Protein AF-A0A3D1GB04-F1 (afdb_monomer)

Solvent-accessible surface area (backbone atoms only — not comparable to full-atom values): 13867 Å² total; per-residue (Å²): 135,82,81,79,76,53,82,75,76,52,86,75,60,89,73,42,28,38,40,37,40,33,71,46,63,34,36,21,40,69,46,69,78,42,66,94,81,52,53,81,87,78,55,54,39,26,42,37,47,46,53,86,88,50,100,67,89,56,76,72,46,76,46,75,39,58,40,43,80,72,53,73,58,97,78,32,37,35,32,38,63,77,60,85,57,51,69,54,76,43,52,53,86,52,49,62,57,65,70,70,51,67,61,33,78,44,56,43,47,77,52,56,93,37,37,47,56,43,78,72,42,35,47,36,31,44,33,37,32,37,62,38,94,84,78,63,49,63,40,80,76,48,75,49,77,46,73,61,56,80,74,76,93,52,102,78,72,83,74,52,73,65,56,51,51,51,37,52,51,52,50,55,57,49,59,75,58,40,39,81,91,78,40,28,35,78,34,63,68,89,27,74,90,59,69,43,41,66,56,40,38,54,55,34,48,78,72,49,29,46,63,45,78,53,53,74,68,55,36,55,55,39,41,76,73,74,40,82,49,46,26,39,40,27,63,109

Nearest PDB structures (foldseek):
  3bes-assembly1_R  TM=2.633E-01  e=1.257E-01  Ectromelia virus
  6u3f-assembly1_A  TM=2.200E-01  e=8.031E-02  Staphylococcus aureus
  1pvl-assembly1_A  TM=2.214E-01  e=2.755E-01  Staphylococcus aureus
  4ojd-assembly1_H  TM=1.838E-01  e=8.983E-02  Caenorhabditis elegans
  9hcj-assembly1_10  TM=1.457E-01  e=6.716E+00  Dictyostelium discoideum

Structure (mmCIF, N/CA/C/O backbone):
data_AF-A0A3D1GB04-F1
#
_entry.id   AF-A0A3D1GB04-F1
#
loop_
_atom_site.group_PDB
_atom_site.id
_atom_site.type_symbol
_atom_site.label_atom_id
_atom_site.label_alt_id
_atom_site.label_comp_id
_atom_site.label_asym_id
_atom_site.label_entity_id
_atom_site.label_seq_id
_atom_site.pdbx_PDB_ins_code
_atom_site.Cartn_x
_atom_site.Cartn_y
_atom_site.Cartn_z
_atom_site.occupancy
_atom_site.B_iso_or_equiv
_atom_site.auth_seq_id
_atom_site.auth_comp_id
_atom_site.auth_asym_id
_atom_site.auth_atom_id
_atom_site.pdbx_PDB_model_num
ATOM 1 N N . MET A 1 1 ? -15.490 20.731 4.228 1.00 29.27 1 MET A N 1
ATOM 2 C CA . MET A 1 1 ? -15.312 20.393 5.654 1.00 29.27 1 MET A CA 1
ATOM 3 C C . MET A 1 1 ? -16.309 19.309 5.997 1.00 29.27 1 MET A C 1
ATOM 5 O O . MET A 1 1 ? -17.473 19.606 6.232 1.00 29.27 1 MET A O 1
ATOM 9 N N . THR A 1 2 ? -15.881 18.056 5.924 1.00 33.03 2 THR A N 1
ATOM 10 C CA . THR A 1 2 ? -16.651 16.932 6.456 1.00 33.03 2 THR A CA 1
ATOM 11 C C . THR A 1 2 ? -16.355 16.917 7.947 1.00 33.03 2 THR A C 1
ATOM 13 O O . THR A 1 2 ? -15.188 16.889 8.320 1.00 33.03 2 THR A O 1
ATOM 16 N N . ILE A 1 3 ? -17.374 17.051 8.791 1.00 36.69 3 ILE A N 1
ATOM 17 C CA . ILE A 1 3 ? -17.205 16.904 10.238 1.00 36.69 3 ILE A CA 1
ATOM 18 C C . ILE A 1 3 ? -16.817 15.439 10.448 1.00 36.69 3 ILE A C 1
ATOM 20 O O . ILE A 1 3 ? -17.663 14.559 10.272 1.00 36.69 3 ILE A O 1
ATOM 24 N N . GLU A 1 4 ? -15.541 15.170 10.721 1.00 50.25 4 GLU A N 1
ATOM 25 C CA . GLU A 1 4 ? -15.112 13.844 11.151 1.00 50.25 4 GLU A CA 1
ATOM 26 C C . GLU A 1 4 ? -15.833 13.548 12.460 1.00 50.25 4 GLU A C 1
ATOM 28 O O . GLU A 1 4 ? -15.648 14.213 13.476 1.00 50.25 4 GLU A O 1
ATOM 33 N N . LYS A 1 5 ? -16.768 12.603 12.398 1.00 61.25 5 LYS A N 1
ATOM 34 C CA . LYS A 1 5 ? -17.441 12.107 13.587 1.00 61.25 5 LYS A CA 1
ATOM 35 C C . LYS A 1 5 ? -16.418 11.333 14.406 1.00 61.25 5 LYS A C 1
ATOM 37 O O . LYS A 1 5 ? -15.837 10.371 13.903 1.00 61.25 5 LYS A O 1
ATOM 42 N N . GLU A 1 6 ? -16.228 11.738 15.656 1.00 78.56 6 GLU A N 1
ATOM 43 C CA . GLU A 1 6 ? -15.310 11.050 16.555 1.00 78.56 6 GLU A CA 1
ATOM 44 C C . GLU A 1 6 ? -15.831 9.630 16.866 1.00 78.56 6 GLU A C 1
ATOM 46 O O . GLU A 1 6 ? -17.016 9.436 17.188 1.00 78.56 6 GLU A O 1
ATOM 51 N N . PRO A 1 7 ? -14.960 8.612 16.796 1.00 80.56 7 PRO A N 1
ATOM 52 C CA . PRO A 1 7 ? -15.350 7.211 16.945 1.00 80.56 7 PRO A CA 1
ATOM 53 C C . PRO A 1 7 ? -15.812 6.854 18.364 1.00 80.56 7 PRO A C 1
ATOM 55 O O . PRO A 1 7 ? -16.503 5.852 18.536 1.00 80.56 7 PRO A O 1
ATOM 58 N N . LEU A 1 8 ? -15.461 7.658 19.371 1.00 82.12 8 LEU A N 1
ATOM 59 C CA . LEU A 1 8 ? -15.840 7.446 20.774 1.00 82.12 8 LEU A CA 1
ATOM 60 C C . LEU A 1 8 ? -17.171 8.104 21.157 1.00 82.12 8 LEU A C 1
ATOM 62 O O . LEU A 1 8 ? -17.761 7.734 22.167 1.00 82.12 8 LEU A O 1
ATOM 66 N N . THR A 1 9 ? -17.654 9.066 20.368 1.00 83.06 9 THR A N 1
ATOM 67 C CA . THR A 1 9 ? -18.890 9.810 20.665 1.00 83.06 9 THR A CA 1
ATOM 68 C C . THR A 1 9 ? -20.049 9.403 19.760 1.00 83.06 9 THR A C 1
ATOM 70 O O . THR A 1 9 ? -21.214 9.602 20.105 1.00 83.06 9 THR A O 1
ATOM 73 N N . THR A 1 10 ? -19.756 8.783 18.615 1.00 87.44 10 THR A N 1
ATOM 74 C CA . THR A 1 10 ? -20.784 8.264 17.709 1.00 87.44 10 THR A CA 1
ATOM 75 C C . THR A 1 10 ? -21.406 6.990 18.293 1.00 87.44 10 THR A C 1
ATOM 77 O O . THR A 1 10 ? -20.660 6.052 18.576 1.00 87.44 10 THR A O 1
ATOM 80 N N . PRO A 1 11 ? -22.742 6.884 18.426 1.00 88.69 11 PRO A N 1
ATOM 81 C CA . PRO A 1 11 ? -23.384 5.666 18.917 1.00 88.69 11 PRO A CA 1
ATOM 82 C C . PRO A 1 11 ? -22.997 4.421 18.104 1.00 88.6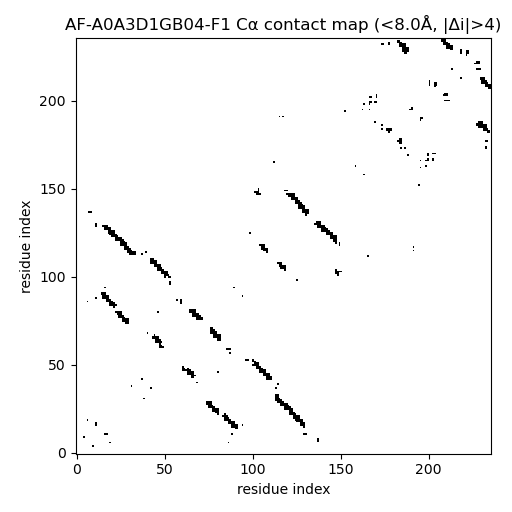9 11 PRO A C 1
ATOM 84 O O . PRO A 1 11 ? -22.777 4.506 16.893 1.00 88.69 11 PRO A O 1
ATOM 87 N N . ILE A 1 12 ? -22.927 3.269 18.771 1.00 90.62 12 ILE A N 1
ATOM 88 C CA . ILE A 1 12 ? -22.746 1.950 18.147 1.00 90.62 12 ILE A CA 1
ATOM 89 C C . ILE A 1 12 ? -24.098 1.241 18.215 1.00 90.62 12 ILE A C 1
ATOM 91 O O . ILE A 1 12 ? -24.703 1.174 19.285 1.00 90.62 12 ILE A O 1
ATOM 95 N N . ALA A 1 13 ? -24.594 0.748 17.079 1.00 89.50 13 ALA A N 1
ATOM 96 C CA . ALA A 1 13 ? -25.878 0.054 17.049 1.00 89.50 13 ALA A CA 1
ATOM 97 C C . ALA A 1 13 ? -25.828 -1.264 17.842 1.00 89.50 13 ALA A C 1
ATOM 99 O O . ALA A 1 13 ? -24.781 -1.905 17.950 1.00 89.50 13 ALA A O 1
ATOM 100 N N . GLU A 1 14 ? -26.974 -1.680 18.376 1.00 87.69 14 GLU A N 1
ATOM 101 C CA . GLU A 1 14 ? -27.091 -2.927 19.132 1.00 87.69 14 GLU A CA 1
ATOM 102 C C . GLU A 1 14 ? -26.613 -4.135 18.306 1.00 87.69 14 GLU A C 1
ATOM 104 O O . GLU A 1 14 ? -26.830 -4.210 17.095 1.00 87.69 14 GLU A O 1
ATOM 109 N N . GLY A 1 15 ? -25.908 -5.065 18.957 1.00 89.00 15 GLY A N 1
ATOM 110 C CA . GLY A 1 15 ? -25.313 -6.235 18.301 1.00 89.00 15 GLY A CA 1
ATOM 111 C C . GLY A 1 15 ? -24.071 -5.939 17.449 1.00 89.00 15 GLY A C 1
ATOM 112 O O . GLY A 1 15 ? -23.508 -6.868 16.863 1.00 89.00 15 GLY A O 1
ATOM 113 N N . ARG A 1 16 ? -23.611 -4.681 17.386 1.00 93.12 16 ARG A N 1
ATOM 114 C CA . ARG A 1 16 ? -22.405 -4.290 16.648 1.00 93.12 16 ARG A CA 1
ATOM 115 C C . ARG A 1 16 ? -21.213 -4.022 17.559 1.00 93.12 16 ARG A C 1
ATOM 117 O O . ARG A 1 16 ? -21.329 -3.728 18.747 1.00 93.12 16 ARG A O 1
ATOM 124 N N . ALA A 1 17 ? -20.044 -4.121 16.955 1.00 93.38 17 ALA A N 1
ATOM 125 C CA . ALA A 1 17 ? -18.766 -3.712 17.501 1.00 93.38 17 ALA A CA 1
ATOM 126 C C . ALA A 1 17 ? -18.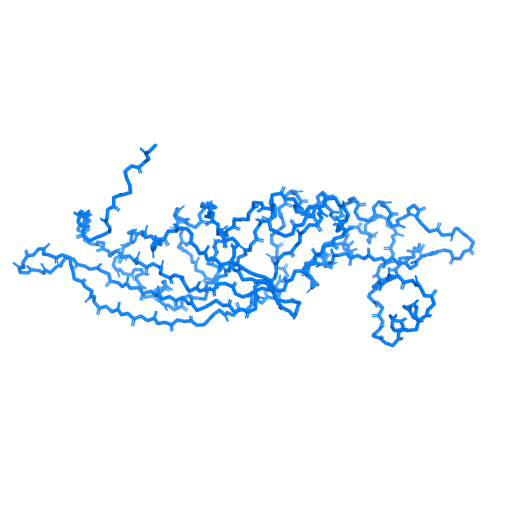159 -2.661 16.574 1.00 93.38 17 ALA A C 1
ATOM 128 O O . ALA A 1 17 ? -18.246 -2.806 15.354 1.00 93.38 17 ALA A O 1
ATOM 129 N N . ARG A 1 18 ? -17.518 -1.639 17.141 1.00 95.19 18 ARG A N 1
ATOM 130 C CA . ARG A 1 18 ? -16.717 -0.696 16.360 1.00 95.19 18 ARG A CA 1
ATOM 131 C C . ARG A 1 18 ? -15.265 -1.131 16.378 1.00 95.19 18 ARG A C 1
ATOM 133 O O . ARG A 1 18 ? -14.718 -1.421 17.438 1.00 95.19 18 ARG A O 1
ATOM 140 N N . ILE A 1 19 ? -14.648 -1.159 15.209 1.00 94.75 19 ILE A N 1
ATOM 141 C CA . ILE A 1 19 ? -13.228 -1.433 15.047 1.00 94.75 19 ILE A CA 1
ATOM 142 C C . ILE A 1 19 ? -12.536 -0.130 14.668 1.00 94.75 19 ILE A C 1
ATOM 144 O O . ILE A 1 19 ? -12.948 0.542 13.727 1.00 94.75 19 ILE A O 1
ATOM 148 N N . LEU A 1 20 ? -11.489 0.214 15.410 1.00 94.75 20 LEU A N 1
ATOM 149 C CA . LEU A 1 20 ? -10.548 1.280 15.103 1.00 94.75 20 LEU A CA 1
ATOM 150 C C . LEU A 1 20 ? -9.266 0.662 14.545 1.00 94.75 20 LEU A C 1
ATOM 152 O O . LEU A 1 20 ? -8.626 -0.147 15.213 1.00 94.75 20 LEU A O 1
ATOM 156 N N . LEU A 1 21 ? -8.873 1.069 13.345 1.00 94.19 21 LEU A N 1
ATOM 157 C CA . LEU A 1 21 ? -7.596 0.745 12.729 1.00 94.19 21 LEU A CA 1
ATOM 158 C C . LEU A 1 21 ? -6.695 1.980 12.781 1.00 94.19 21 LEU A C 1
ATOM 160 O O . LEU A 1 21 ? -6.905 2.952 12.055 1.00 94.19 21 LEU A O 1
ATOM 164 N N . LYS A 1 22 ? -5.684 1.931 13.645 1.00 93.75 22 LYS A N 1
ATOM 165 C CA . LYS A 1 22 ? -4.643 2.958 13.762 1.00 93.75 22 LYS A CA 1
ATOM 166 C C . LYS A 1 22 ? -3.409 2.513 12.996 1.00 93.75 22 LYS A C 1
ATOM 168 O O . LYS A 1 22 ? -3.007 1.350 13.080 1.00 93.75 22 LYS A O 1
ATOM 173 N N . LEU A 1 23 ? -2.809 3.437 12.261 1.00 94.75 23 LEU A N 1
ATOM 174 C CA . LEU A 1 23 ? -1.665 3.171 11.399 1.00 94.75 23 LEU A CA 1
ATOM 175 C C . LEU A 1 23 ? -0.445 3.919 11.924 1.00 94.75 23 LEU A C 1
ATOM 177 O O . LEU A 1 23 ? -0.532 5.089 12.280 1.00 94.75 23 LEU A O 1
ATOM 181 N N . GLY A 1 24 ? 0.688 3.227 11.992 1.00 92.88 24 GLY A N 1
ATOM 182 C CA . GLY A 1 24 ? 1.974 3.860 12.237 1.00 92.88 24 GLY A CA 1
ATOM 183 C C . GLY A 1 24 ? 2.551 4.498 10.973 1.00 92.88 24 GLY A C 1
ATOM 184 O O . GLY A 1 24 ? 1.934 4.519 9.908 1.00 92.88 24 GLY A O 1
ATOM 185 N N . ILE A 1 25 ? 3.795 4.962 11.089 1.00 95.31 25 ILE A N 1
ATOM 186 C CA . ILE A 1 25 ? 4.568 5.472 9.952 1.00 95.31 25 ILE A CA 1
ATOM 187 C C . ILE A 1 25 ? 4.742 4.363 8.907 1.00 95.31 25 ILE A C 1
ATOM 189 O O . ILE A 1 25 ? 5.120 3.232 9.228 1.00 95.31 25 ILE A O 1
ATOM 193 N N . ILE A 1 26 ? 4.520 4.718 7.645 1.00 95.88 26 ILE A N 1
ATOM 194 C CA . ILE A 1 26 ? 4.680 3.830 6.498 1.00 95.88 26 ILE A CA 1
ATOM 195 C C . ILE A 1 26 ? 6.105 3.999 5.964 1.00 95.88 26 ILE A C 1
ATOM 197 O O . ILE A 1 26 ? 6.443 5.034 5.394 1.00 95.88 26 ILE A O 1
ATOM 201 N N . GLU A 1 27 ? 6.952 2.982 6.136 1.00 94.75 27 GLU A N 1
ATOM 202 C CA . GLU A 1 27 ? 8.282 2.907 5.515 1.00 94.75 27 GLU A CA 1
ATOM 203 C C . GLU A 1 27 ? 8.155 2.170 4.182 1.00 94.75 27 GLU A C 1
ATOM 205 O O . GLU A 1 27 ? 7.723 1.013 4.145 1.00 94.75 27 GLU A O 1
ATOM 210 N N . CYS A 1 28 ? 8.565 2.807 3.088 1.00 90.44 28 CYS A N 1
ATOM 211 C CA . CYS A 1 28 ? 8.532 2.212 1.760 1.00 90.44 28 CYS A CA 1
ATOM 212 C C . CYS A 1 28 ? 9.840 2.416 0.991 1.00 90.44 28 CYS A C 1
ATOM 214 O O . CYS A 1 28 ? 10.624 3.323 1.260 1.00 90.44 28 CYS A O 1
ATOM 216 N N . GLU A 1 29 ? 10.066 1.537 0.024 1.00 89.06 29 GLU A N 1
ATOM 217 C CA . GLU A 1 29 ? 11.024 1.763 -1.058 1.00 89.06 29 GLU A CA 1
ATOM 218 C C . GLU A 1 29 ? 10.277 2.378 -2.240 1.00 89.06 29 GLU A C 1
ATOM 220 O O . GLU A 1 29 ? 9.106 2.056 -2.467 1.00 89.06 29 GLU A O 1
ATOM 225 N N . THR A 1 30 ? 10.961 3.220 -3.004 1.00 85.19 30 THR A N 1
ATOM 226 C CA . THR A 1 30 ? 10.384 3.935 -4.143 1.00 85.19 30 THR A CA 1
ATOM 227 C C . THR A 1 30 ? 11.120 3.609 -5.426 1.00 85.19 30 THR A C 1
ATOM 229 O O . THR A 1 30 ? 12.323 3.360 -5.437 1.00 85.19 30 THR A O 1
ATOM 232 N N . GLU A 1 31 ? 10.380 3.605 -6.526 1.00 81.81 31 GLU A N 1
ATOM 233 C CA . GLU A 1 31 ? 10.948 3.523 -7.862 1.00 81.81 31 GLU A CA 1
ATOM 234 C C . GLU A 1 31 ? 10.427 4.688 -8.694 1.00 81.81 31 GLU A C 1
ATOM 236 O O . GLU A 1 31 ? 9.217 4.875 -8.813 1.00 81.81 31 GLU A O 1
ATOM 241 N N . ASN A 1 32 ? 11.353 5.472 -9.250 1.00 82.88 32 ASN A N 1
ATOM 242 C CA . ASN A 1 32 ? 11.053 6.636 -10.072 1.00 82.88 32 ASN A CA 1
ATOM 243 C C . ASN A 1 32 ? 11.672 6.477 -11.464 1.00 82.88 32 ASN A C 1
ATOM 245 O O . ASN A 1 32 ? 12.893 6.484 -11.620 1.00 82.88 32 ASN A O 1
ATOM 249 N N . ASN A 1 33 ? 10.821 6.348 -12.480 1.00 72.19 33 ASN A N 1
ATOM 250 C CA . ASN A 1 33 ? 11.234 6.185 -13.875 1.00 72.19 33 ASN A CA 1
ATOM 251 C C . ASN A 1 33 ? 11.401 7.513 -14.630 1.00 72.19 33 ASN A C 1
ATOM 253 O O . ASN 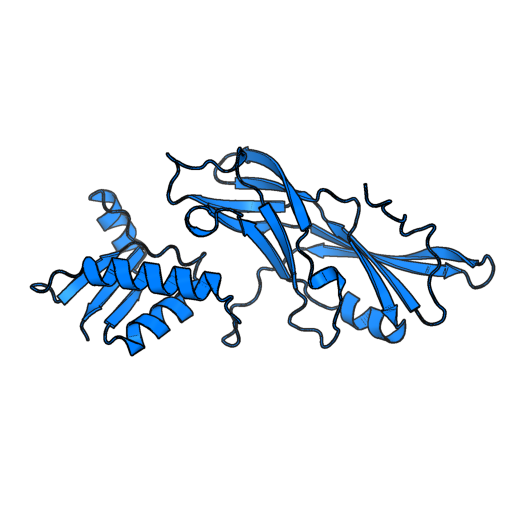A 1 33 ? 11.787 7.495 -15.798 1.00 72.19 33 ASN A O 1
ATOM 257 N N . ALA A 1 34 ? 11.055 8.644 -14.013 1.00 80.31 34 ALA A N 1
ATOM 258 C CA . ALA A 1 34 ? 11.125 9.968 -14.626 1.00 80.31 34 ALA A CA 1
ATOM 259 C C . ALA A 1 34 ? 11.544 11.040 -13.595 1.00 80.31 34 ALA A C 1
ATOM 261 O O . ALA A 1 34 ? 10.801 12.002 -13.384 1.00 80.31 34 ALA A O 1
ATOM 262 N N . PRO A 1 35 ? 12.722 10.893 -12.953 1.00 82.19 35 PRO A N 1
ATOM 263 C CA . PRO A 1 35 ? 13.157 11.771 -11.863 1.00 82.19 35 PRO A CA 1
ATOM 264 C C . PRO A 1 35 ? 13.306 13.241 -12.272 1.00 82.19 35 PRO A C 1
ATOM 266 O O . PRO A 1 35 ? 13.129 14.120 -11.435 1.00 82.19 35 PRO A O 1
ATOM 269 N N . ASP A 1 36 ? 13.552 13.514 -13.556 1.00 82.50 36 ASP A N 1
ATOM 270 C CA . ASP A 1 36 ? 13.656 14.877 -14.093 1.00 82.50 36 ASP A CA 1
ATOM 271 C C . ASP A 1 36 ? 12.297 15.595 -14.208 1.00 82.50 36 ASP A C 1
ATOM 273 O O . ASP A 1 36 ? 12.249 16.812 -14.379 1.00 82.50 36 ASP A O 1
ATOM 277 N N . PHE A 1 37 ? 11.185 14.854 -14.142 1.00 79.06 37 PHE A N 1
ATOM 278 C CA . PHE A 1 37 ? 9.830 15.376 -14.362 1.00 79.06 37 PHE A CA 1
ATOM 279 C C . PHE A 1 37 ? 8.965 15.333 -13.110 1.00 79.06 37 PHE A C 1
ATOM 281 O O . PHE A 1 37 ? 8.080 16.172 -12.944 1.00 79.06 37 PHE A O 1
ATOM 288 N N . ILE A 1 38 ? 9.190 14.343 -12.249 1.00 85.81 38 ILE A N 1
ATOM 289 C CA . ILE A 1 38 ? 8.433 14.182 -11.020 1.00 85.81 38 ILE A CA 1
ATOM 290 C C . ILE A 1 38 ? 9.323 13.727 -9.877 1.00 85.81 38 ILE A C 1
ATOM 292 O O . ILE A 1 38 ? 10.134 12.811 -10.017 1.00 85.81 38 ILE A O 1
ATOM 296 N N . THR A 1 39 ? 9.121 14.348 -8.720 1.00 89.94 39 THR A N 1
ATOM 297 C CA . THR A 1 39 ? 9.781 13.973 -7.475 1.00 89.94 39 THR A CA 1
ATOM 298 C C . THR A 1 39 ? 8.775 13.373 -6.504 1.00 89.94 39 THR A C 1
ATOM 300 O O . THR A 1 39 ? 7.568 13.597 -6.608 1.00 89.94 39 THR A O 1
ATOM 303 N N . ILE A 1 40 ? 9.286 12.600 -5.552 1.00 89.56 40 ILE A N 1
ATOM 304 C CA . ILE A 1 40 ? 8.469 11.919 -4.546 1.00 89.56 40 ILE A CA 1
ATOM 305 C C . ILE A 1 40 ? 7.745 12.936 -3.656 1.00 89.56 40 ILE A C 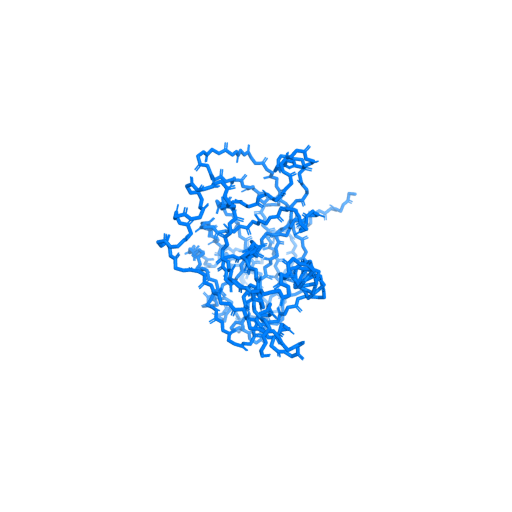1
ATOM 307 O O . ILE A 1 40 ? 6.595 12.700 -3.301 1.00 89.56 40 ILE A O 1
ATOM 311 N N . GLU A 1 41 ? 8.387 14.062 -3.322 1.00 90.69 41 GLU A N 1
ATOM 312 C CA . GLU A 1 41 ? 7.804 15.087 -2.442 1.00 90.69 41 GLU A CA 1
ATOM 313 C C . GLU A 1 41 ? 6.591 15.785 -3.066 1.00 90.69 41 GLU A C 1
ATOM 315 O O . GLU A 1 41 ? 5.738 16.301 -2.351 1.00 90.69 41 GLU A O 1
ATOM 320 N N . ASN A 1 42 ? 6.527 15.816 -4.399 1.00 91.12 42 ASN A N 1
ATOM 321 C CA . ASN A 1 42 ? 5.479 16.503 -5.148 1.00 91.12 42 ASN A CA 1
ATOM 322 C C . ASN A 1 42 ? 4.329 15.574 -5.566 1.00 91.12 42 ASN A C 1
ATOM 324 O O . ASN A 1 42 ? 3.359 16.037 -6.172 1.00 91.12 42 ASN A O 1
ATOM 328 N N . ASP A 1 43 ? 4.429 14.271 -5.291 1.00 92.38 43 ASP A N 1
ATOM 329 C CA . ASP A 1 43 ? 3.376 13.325 -5.638 1.00 92.38 43 ASP A CA 1
ATOM 330 C C . ASP A 1 43 ? 2.234 13.343 -4.616 1.00 92.38 43 ASP A C 1
ATOM 332 O O . ASP A 1 43 ? 2.430 13.575 -3.424 1.00 92.38 43 ASP A O 1
ATOM 336 N N . LYS A 1 44 ? 1.021 13.054 -5.090 1.00 93.88 44 LYS A N 1
ATOM 337 C CA . LYS A 1 44 ? -0.124 12.787 -4.216 1.00 93.88 44 LYS A CA 1
ATOM 338 C C . LYS A 1 44 ? -0.257 11.285 -4.062 1.00 93.88 44 LYS A C 1
ATOM 340 O O . LYS A 1 44 ? -0.469 10.586 -5.053 1.00 93.88 44 LYS A O 1
ATOM 345 N N . VAL A 1 45 ? -0.135 10.812 -2.830 1.00 94.38 45 VAL A N 1
ATOM 346 C CA . VAL A 1 45 ? -0.106 9.385 -2.522 1.00 94.38 45 VAL A CA 1
ATOM 347 C C . VAL A 1 45 ? -1.319 9.020 -1.679 1.00 94.38 45 VAL A C 1
ATOM 349 O O . VAL A 1 45 ? -1.703 9.751 -0.766 1.00 94.38 45 VAL A O 1
ATOM 352 N N . TYR A 1 46 ? -1.919 7.876 -1.996 1.00 95.31 46 TYR A N 1
ATOM 353 C CA . TYR A 1 46 ? -3.081 7.347 -1.296 1.00 95.31 46 TYR A CA 1
ATOM 354 C C . TYR A 1 46 ? -2.812 5.931 -0.791 1.00 95.31 46 TYR A C 1
ATOM 356 O O . TYR A 1 46 ? -2.276 5.092 -1.506 1.00 95.31 46 TYR A O 1
ATOM 364 N N . LEU A 1 47 ? -3.211 5.634 0.435 1.00 94.75 47 LEU A N 1
ATOM 365 C CA . LEU A 1 47 ? -3.241 4.302 1.003 1.00 94.75 47 LEU A CA 1
ATOM 366 C C . LEU A 1 47 ? -4.535 3.585 0.604 1.00 94.75 47 LEU A C 1
ATOM 368 O O . LEU A 1 47 ? -5.642 4.091 0.792 1.00 94.75 47 LEU A O 1
ATOM 372 N N . LYS A 1 48 ? -4.379 2.361 0.109 1.00 92.88 48 LYS A N 1
ATOM 373 C CA . LYS A 1 48 ? -5.451 1.402 -0.139 1.00 92.88 48 LYS A CA 1
ATOM 374 C C . LYS A 1 48 ? -5.271 0.200 0.779 1.00 92.88 48 LYS A C 1
ATOM 376 O O . LYS A 1 48 ? -4.163 -0.327 0.902 1.00 92.88 48 LYS A O 1
ATOM 381 N N . ILE A 1 49 ? -6.365 -0.225 1.400 1.00 90.75 49 ILE A N 1
ATOM 382 C CA . ILE A 1 49 ? -6.408 -1.348 2.340 1.00 90.75 49 ILE A CA 1
ATOM 383 C C . ILE A 1 49 ? -7.239 -2.459 1.716 1.00 90.75 49 ILE A C 1
ATOM 385 O O . ILE A 1 49 ? -8.223 -2.191 1.033 1.00 90.75 49 ILE A O 1
ATOM 389 N N . ASP A 1 50 ? -6.812 -3.696 1.925 1.00 84.94 50 ASP A N 1
ATOM 390 C CA . ASP A 1 50 ? -7.506 -4.885 1.454 1.00 84.94 50 ASP A CA 1
ATOM 391 C C . ASP A 1 50 ? -7.421 -5.990 2.515 1.00 84.94 50 ASP A C 1
ATOM 393 O O . ASP A 1 50 ? -6.485 -6.034 3.318 1.00 84.94 50 ASP A O 1
ATOM 397 N N . MET A 1 51 ? -8.400 -6.887 2.517 1.00 83.19 51 MET A N 1
ATOM 398 C CA . MET A 1 51 ? -8.500 -8.013 3.440 1.00 83.19 51 MET A CA 1
ATOM 399 C C . MET A 1 51 ? -8.785 -9.290 2.635 1.00 83.19 51 MET A C 1
ATOM 401 O O . MET A 1 51 ? -9.898 -9.813 2.666 1.00 83.19 51 MET A O 1
ATOM 405 N N . PRO A 1 52 ? -7.788 -9.789 1.884 1.00 68.88 52 PRO A N 1
ATOM 406 C CA . PRO A 1 52 ? -8.006 -10.779 0.828 1.00 68.88 52 PRO A CA 1
ATOM 407 C C . PRO A 1 52 ? -8.493 -12.143 1.339 1.00 68.88 52 PRO A C 1
ATOM 409 O O . PRO A 1 52 ? -9.124 -12.886 0.592 1.00 68.88 52 PRO A O 1
ATOM 412 N N . ASP A 1 53 ? -8.197 -12.475 2.598 1.00 68.94 53 ASP A N 1
ATOM 413 C CA . ASP A 1 53 ? -8.489 -13.784 3.191 1.00 68.94 53 ASP A CA 1
ATOM 414 C C . ASP A 1 53 ? -9.811 -13.823 3.982 1.00 68.94 53 ASP A C 1
ATOM 416 O O . ASP A 1 53 ? -10.135 -14.852 4.576 1.00 68.94 53 ASP A O 1
ATOM 420 N N . ALA A 1 54 ? -10.576 -12.728 4.020 1.00 71.25 54 ALA A N 1
ATOM 421 C CA . ALA A 1 54 ? -11.816 -12.654 4.788 1.00 71.25 54 ALA A CA 1
ATOM 422 C C . ALA A 1 54 ? -13.037 -12.454 3.887 1.00 71.25 54 ALA A C 1
ATOM 424 O O . ALA A 1 54 ? -13.054 -11.594 3.012 1.00 71.25 54 ALA A O 1
ATOM 425 N N . ASP A 1 55 ? -14.104 -13.200 4.171 1.00 76.00 55 ASP A N 1
ATOM 426 C CA . ASP A 1 55 ? -15.389 -13.125 3.458 1.00 76.00 55 ASP A CA 1
ATOM 427 C C . ASP A 1 55 ? -16.286 -11.983 3.984 1.00 76.00 55 ASP A C 1
ATOM 429 O O . ASP A 1 55 ? -17.513 -12.063 4.005 1.00 76.00 55 ASP A O 1
ATOM 433 N N . ILE A 1 56 ? -15.663 -10.914 4.492 1.00 79.69 56 ILE A N 1
ATOM 434 C CA . ILE A 1 56 ? -16.348 -9.767 5.090 1.00 79.69 56 ILE A CA 1
ATOM 435 C C . ILE A 1 56 ? -16.061 -8.542 4.241 1.00 79.69 56 ILE A C 1
ATOM 437 O O . ILE A 1 56 ? -14.918 -8.111 4.097 1.00 79.69 56 ILE A O 1
ATOM 441 N N . ARG A 1 57 ? -17.133 -7.935 3.737 1.00 82.75 57 ARG A N 1
ATOM 442 C CA . ARG A 1 57 ? -17.063 -6.651 3.052 1.00 82.75 57 ARG A CA 1
ATOM 443 C C . ARG A 1 57 ? -17.064 -5.509 4.065 1.00 82.75 57 ARG A C 1
ATOM 445 O O . ARG A 1 57 ? -17.980 -5.407 4.878 1.00 82.75 57 ARG A O 1
ATOM 452 N N . ILE A 1 58 ? -16.058 -4.643 3.977 1.00 87.75 58 ILE A N 1
ATOM 453 C CA . ILE A 1 58 ? -15.911 -3.443 4.805 1.00 87.75 58 ILE A CA 1
ATOM 454 C C . ILE A 1 58 ? -15.879 -2.237 3.865 1.00 87.75 58 ILE A C 1
ATOM 456 O O . ILE A 1 58 ? -14.930 -2.077 3.100 1.00 87.75 58 ILE A O 1
ATOM 460 N N . ASP A 1 59 ? -16.905 -1.388 3.917 1.00 88.44 59 ASP A N 1
ATOM 461 C CA . ASP A 1 59 ? -17.049 -0.248 3.000 1.00 88.44 59 ASP A CA 1
ATOM 462 C C . ASP A 1 59 ? -15.901 0.766 3.134 1.00 88.44 59 ASP A C 1
ATOM 464 O O . ASP A 1 59 ? -15.506 1.413 2.165 1.00 88.44 59 ASP A O 1
ATOM 468 N N . GLU A 1 60 ? -15.308 0.888 4.320 1.00 90.69 60 GLU A N 1
ATOM 469 C CA . GLU A 1 60 ? -14.108 1.692 4.552 1.00 90.69 60 GLU A CA 1
ATOM 470 C C . GLU A 1 60 ? -12.919 1.220 3.713 1.00 90.69 60 GLU A C 1
ATOM 472 O O . GLU A 1 60 ? -12.152 2.046 3.229 1.00 90.69 60 GLU A O 1
ATOM 477 N N . PHE A 1 61 ? -12.781 -0.083 3.461 1.00 89.94 61 PHE A N 1
ATOM 478 C CA . PHE A 1 61 ? -11.668 -0.608 2.664 1.00 89.94 61 PHE A CA 1
ATOM 479 C C . PHE A 1 61 ? -11.858 -0.354 1.159 1.00 89.94 61 PHE A C 1
ATOM 481 O O . PHE A 1 61 ? -10.899 -0.416 0.389 1.00 89.94 61 PHE A O 1
ATOM 488 N N . GLU A 1 62 ? -13.053 0.056 0.721 1.00 87.19 62 GLU A N 1
ATOM 489 C CA . GLU A 1 62 ? -13.292 0.512 -0.653 1.00 87.19 62 GLU A CA 1
ATOM 490 C C . GLU A 1 62 ? -12.734 1.920 -0.923 1.00 87.19 62 GLU A C 1
ATOM 492 O O . GLU A 1 62 ? -12.502 2.283 -2.078 1.00 87.19 62 GLU A O 1
ATOM 497 N N . LYS A 1 63 ? -12.426 2.690 0.124 1.00 91.44 63 LYS A N 1
ATOM 498 C CA . LYS A 1 63 ? -11.928 4.067 0.014 1.00 91.44 63 LYS A CA 1
ATOM 499 C C . LYS A 1 63 ? -10.419 4.111 -0.258 1.00 91.44 63 LYS A C 1
ATOM 501 O O . LYS A 1 63 ? -9.696 3.126 -0.100 1.00 91.44 63 LYS A O 1
ATOM 506 N N . GLU A 1 64 ? -9.961 5.282 -0.685 1.00 93.56 64 GLU A N 1
ATOM 507 C CA . GLU A 1 64 ? -8.550 5.643 -0.807 1.00 93.56 64 GLU A CA 1
ATOM 508 C C . GLU A 1 64 ? -8.249 6.751 0.200 1.00 93.56 64 GLU A C 1
ATOM 510 O O . GLU A 1 64 ? -8.989 7.731 0.308 1.00 93.56 64 GLU A O 1
ATOM 515 N N . TYR A 1 65 ? -7.174 6.575 0.957 1.00 94.56 65 TYR A N 1
ATOM 516 C CA . TYR A 1 65 ? -6.861 7.390 2.122 1.00 94.56 65 TYR A CA 1
ATOM 517 C C . TYR A 1 65 ? -5.617 8.232 1.852 1.00 94.56 65 TYR A C 1
ATOM 519 O O . TYR A 1 65 ? -4.571 7.648 1.594 1.00 94.56 65 TYR A O 1
ATOM 527 N N . PRO A 1 66 ? -5.674 9.570 1.877 1.00 95.06 66 PRO A N 1
ATOM 528 C CA . PRO A 1 66 ? -4.486 10.375 1.616 1.00 95.06 66 PRO A CA 1
ATOM 529 C C . PRO A 1 66 ? -3.407 10.124 2.680 1.00 95.06 66 PRO A C 1
ATOM 531 O O . PRO A 1 66 ? -3.708 9.845 3.846 1.00 95.06 66 PRO A O 1
ATOM 534 N N . VAL A 1 67 ? -2.149 10.178 2.244 1.00 96.12 67 VAL A N 1
ATOM 535 C CA . VAL A 1 67 ? -0.982 10.102 3.125 1.00 96.12 67 VAL A CA 1
ATOM 536 C C . VAL A 1 67 ? -0.029 11.259 2.844 1.00 96.12 67 VAL A C 1
ATOM 538 O O . VAL A 1 67 ? 0.189 11.641 1.690 1.00 96.12 67 VAL A O 1
ATOM 541 N N . THR A 1 68 ? 0.591 11.776 3.896 1.00 95.12 68 THR A N 1
ATOM 542 C CA . THR A 1 68 ? 1.528 12.894 3.833 1.00 95.12 68 THR A CA 1
ATOM 543 C C . THR A 1 68 ? 2.960 12.388 3.761 1.00 95.12 68 THR A C 1
ATOM 545 O O . THR A 1 68 ? 3.392 11.546 4.550 1.00 95.12 68 THR A O 1
ATOM 548 N N . PHE A 1 69 ? 3.726 12.915 2.806 1.00 95.81 69 PHE A N 1
ATOM 549 C CA . PHE A 1 69 ? 5.166 12.689 2.734 1.00 95.81 69 PHE A CA 1
ATOM 550 C C . PHE A 1 69 ? 5.862 13.336 3.936 1.00 95.81 69 PHE A C 1
ATOM 552 O O . PHE A 1 69 ? 5.701 14.529 4.185 1.00 95.81 69 PHE A O 1
ATOM 559 N N . LEU A 1 70 ? 6.687 12.564 4.645 1.00 94.38 70 LEU A N 1
ATOM 560 C CA . LEU A 1 70 ? 7.473 13.076 5.768 1.00 94.38 70 LEU A CA 1
ATOM 561 C C . LEU A 1 70 ? 8.907 13.401 5.354 1.00 94.38 70 LEU A C 1
ATOM 563 O O . LEU A 1 70 ? 9.421 14.483 5.630 1.00 94.38 70 LEU A O 1
ATOM 567 N N . ARG A 1 71 ? 9.593 12.411 4.773 1.00 93.62 71 ARG A N 1
ATOM 568 C CA . ARG A 1 71 ? 11.013 12.487 4.412 1.00 93.62 71 ARG A CA 1
ATOM 569 C C . ARG A 1 71 ? 11.425 11.331 3.510 1.00 93.62 71 ARG A C 1
ATOM 571 O O . ARG A 1 71 ? 10.787 10.276 3.488 1.00 93.62 71 ARG A O 1
ATOM 578 N N . SER A 1 72 ? 12.569 11.504 2.860 1.00 89.25 72 SER A N 1
ATOM 579 C CA . SER A 1 72 ? 13.291 10.450 2.152 1.00 89.25 72 SER A CA 1
ATOM 580 C C . SER A 1 72 ? 14.735 10.404 2.656 1.00 89.25 72 SER A C 1
ATOM 582 O O . SER A 1 72 ? 15.358 11.454 2.801 1.00 89.25 72 SER A O 1
ATOM 584 N N . ASN A 1 73 ? 15.253 9.217 2.974 1.00 84.50 73 ASN A N 1
ATOM 585 C CA . ASN A 1 73 ? 16.659 9.016 3.337 1.00 84.50 73 ASN A CA 1
ATOM 586 C C . ASN A 1 73 ? 17.135 7.618 2.919 1.00 84.50 73 ASN A C 1
ATOM 588 O O . ASN A 1 73 ? 16.403 6.648 3.106 1.00 84.50 73 ASN A O 1
ATOM 592 N N . ASP A 1 74 ? 18.357 7.511 2.391 1.00 76.19 74 ASP A N 1
ATOM 593 C CA . ASP A 1 74 ? 19.026 6.243 2.051 1.00 76.19 74 ASP A CA 1
ATOM 594 C C . ASP A 1 74 ? 18.146 5.250 1.257 1.00 76.19 74 ASP A C 1
ATOM 596 O O . ASP A 1 74 ? 18.032 4.072 1.599 1.00 76.19 74 ASP A O 1
ATOM 600 N N . GLY A 1 75 ? 17.463 5.731 0.210 1.00 77.19 75 GLY A N 1
ATOM 601 C CA . GLY A 1 75 ? 16.595 4.902 -0.646 1.00 77.19 75 GLY A CA 1
ATOM 602 C C . GLY A 1 75 ? 15.256 4.495 -0.013 1.00 77.19 75 GLY A C 1
ATOM 603 O O . GLY A 1 75 ? 14.517 3.696 -0.591 1.00 77.19 75 GLY A O 1
ATOM 604 N N . LYS A 1 76 ? 14.927 5.044 1.161 1.00 90.12 76 LYS A N 1
ATOM 605 C CA . LYS A 1 76 ? 13.656 4.836 1.857 1.00 90.12 76 LYS A CA 1
ATOM 606 C C . LYS A 1 76 ? 12.846 6.112 1.904 1.00 90.12 76 LYS A C 1
ATOM 608 O O . LYS A 1 76 ? 13.373 7.189 2.167 1.00 90.12 76 LYS A O 1
ATOM 613 N N . THR A 1 77 ? 11.544 5.964 1.747 1.00 94.06 77 THR A N 1
ATOM 614 C CA . THR A 1 77 ? 10.576 7.050 1.818 1.00 94.06 77 THR A CA 1
ATOM 615 C C . THR A 1 77 ? 9.569 6.762 2.921 1.00 94.06 77 THR A C 1
ATOM 617 O O . THR A 1 77 ? 9.125 5.624 3.091 1.00 94.06 77 THR A O 1
ATOM 620 N N . PHE A 1 78 ? 9.226 7.799 3.680 1.00 96.50 78 PHE A N 1
ATOM 621 C CA . PHE A 1 78 ? 8.347 7.702 4.836 1.00 96.50 78 PHE A CA 1
ATOM 622 C C . PHE A 1 78 ? 7.086 8.532 4.620 1.00 96.50 78 PHE A C 1
ATOM 624 O O . PHE A 1 78 ? 7.181 9.714 4.280 1.00 96.50 78 PHE A O 1
ATOM 631 N N . PHE A 1 79 ? 5.934 7.912 4.867 1.00 96.50 79 PHE A N 1
ATOM 632 C CA . PHE A 1 79 ? 4.624 8.557 4.832 1.00 96.50 79 PHE A CA 1
ATOM 633 C C . PHE A 1 79 ? 3.906 8.426 6.176 1.00 96.50 79 PHE A C 1
ATOM 635 O O . PHE A 1 79 ? 4.119 7.459 6.913 1.00 96.50 79 PHE A O 1
ATOM 642 N N . GLU A 1 80 ? 3.035 9.385 6.464 1.00 95.69 80 GLU A N 1
ATOM 643 C CA . GLU A 1 80 ? 2.087 9.362 7.578 1.00 95.69 80 GLU A CA 1
ATOM 644 C C . GLU A 1 80 ? 0.659 9.333 7.041 1.00 95.69 80 GLU A C 1
ATOM 646 O O . GLU A 1 80 ? 0.370 9.921 6.004 1.00 95.69 80 GLU A O 1
ATOM 651 N N . PHE A 1 81 ? -0.228 8.614 7.723 1.00 94.19 81 PHE A N 1
ATOM 652 C CA . PHE A 1 81 ? -1.648 8.637 7.400 1.00 94.19 81 PHE A CA 1
ATOM 653 C C . PHE A 1 81 ? -2.272 9.946 7.900 1.00 94.19 81 PHE A C 1
ATOM 655 O O . PHE A 1 81 ? -2.088 10.302 9.058 1.00 94.19 81 PHE A O 1
ATOM 662 N N . ASP A 1 82 ? -3.025 10.638 7.041 1.00 86.19 82 ASP A N 1
ATOM 663 C CA . ASP A 1 82 ? -3.554 11.978 7.347 1.00 86.19 82 ASP A CA 1
ATOM 664 C C . ASP A 1 82 ? -4.695 11.976 8.386 1.00 86.19 82 ASP A C 1
ATOM 666 O O . ASP A 1 82 ? -5.119 13.041 8.831 1.00 86.19 82 ASP A O 1
ATOM 670 N N . GLY A 1 83 ? -5.209 10.804 8.770 1.00 83.38 83 GLY A N 1
ATOM 671 C CA . GLY A 1 83 ? -6.256 10.655 9.783 1.00 83.38 83 GLY A CA 1
ATOM 672 C C . GLY A 1 83 ? -5.756 10.020 11.081 1.00 83.38 83 GLY A C 1
ATOM 673 O O . GLY A 1 83 ? -4.743 9.326 11.114 1.00 83.38 83 GLY A O 1
ATOM 674 N N . GLU A 1 84 ? -6.514 10.184 12.167 1.00 84.25 84 GLU A N 1
ATOM 675 C CA . GLU A 1 84 ? -6.182 9.536 13.447 1.00 84.25 84 GLU A CA 1
ATOM 676 C C . GLU A 1 84 ? -6.406 8.016 13.410 1.00 84.25 84 GLU A C 1
ATOM 678 O O . GLU A 1 84 ? -5.654 7.234 13.996 1.00 84.25 84 GLU A O 1
ATOM 683 N N . SER A 1 85 ? -7.480 7.582 12.747 1.00 90.38 85 SER A N 1
ATOM 684 C CA . SER A 1 85 ? -7.830 6.171 12.594 1.00 90.38 85 SER A CA 1
ATOM 685 C C . SER A 1 85 ? -8.836 5.966 11.467 1.00 90.38 85 SER A C 1
ATOM 687 O O . SER A 1 85 ? -9.595 6.865 11.110 1.00 90.38 85 SER A O 1
ATOM 689 N N . ILE A 1 86 ? -8.867 4.752 10.930 1.00 93.19 86 ILE A N 1
ATOM 690 C CA . ILE A 1 86 ? -9.943 4.278 10.061 1.00 93.19 86 ILE A CA 1
ATOM 691 C C . ILE A 1 86 ? -10.884 3.464 10.933 1.00 93.19 86 ILE A C 1
ATOM 693 O O . ILE A 1 86 ? -10.433 2.551 11.622 1.00 93.19 86 ILE A O 1
ATOM 697 N N . TRP A 1 87 ? -12.177 3.776 10.924 1.00 93.44 87 TRP A N 1
ATOM 698 C CA . TRP A 1 87 ? -13.126 3.098 11.798 1.00 93.44 87 TRP A CA 1
ATOM 699 C C . TRP A 1 87 ? -14.393 2.666 11.090 1.00 93.44 87 TRP A C 1
ATOM 701 O O . TRP A 1 87 ? -14.877 3.344 10.188 1.00 93.44 87 TRP A O 1
ATOM 711 N N . PHE A 1 88 ? -14.917 1.525 11.523 1.00 93.06 88 PHE A N 1
ATOM 712 C CA . PHE A 1 88 ? -16.094 0.900 10.938 1.00 93.06 88 PHE A CA 1
ATOM 713 C C . PHE A 1 88 ? -16.809 0.022 11.964 1.00 93.06 88 PHE A C 1
ATOM 715 O O . PHE A 1 88 ? -16.193 -0.496 12.899 1.00 93.06 88 PHE A O 1
ATOM 722 N N . ASP A 1 89 ? -18.116 -0.155 11.779 1.00 93.88 89 ASP A N 1
ATOM 723 C CA . ASP A 1 89 ? -18.935 -1.002 12.644 1.00 93.88 89 ASP A CA 1
ATOM 724 C C . ASP A 1 89 ? -19.193 -2.341 11.949 1.00 93.88 89 ASP A C 1
ATOM 726 O O . ASP A 1 89 ? -19.623 -2.364 10.797 1.00 93.88 89 ASP A O 1
ATOM 730 N N . ILE A 1 90 ? -19.025 -3.453 12.660 1.00 92.75 90 ILE A N 1
ATOM 731 C CA . ILE A 1 90 ? -19.311 -4.824 12.196 1.00 92.75 90 ILE A CA 1
ATOM 732 C C . ILE A 1 90 ? -20.233 -5.541 13.173 1.00 92.75 90 ILE A C 1
ATOM 734 O O . ILE A 1 90 ? -20.434 -5.076 14.296 1.00 92.75 90 ILE A O 1
ATOM 738 N N . ASN A 1 91 ? -20.787 -6.683 12.771 1.00 93.12 91 ASN A N 1
ATOM 739 C CA . ASN A 1 91 ? -21.501 -7.530 13.719 1.00 93.12 91 ASN A CA 1
ATOM 740 C C . ASN A 1 91 ? -20.516 -8.117 14.742 1.00 93.12 91 ASN A C 1
ATOM 742 O O . ASN A 1 91 ? -19.364 -8.416 14.421 1.00 93.12 91 ASN A O 1
ATOM 746 N N . ILE A 1 92 ? -20.959 -8.260 15.992 1.00 91.44 92 ILE A N 1
ATOM 747 C CA . ILE A 1 92 ? -20.102 -8.717 17.096 1.00 91.44 92 ILE A CA 1
ATOM 748 C C . ILE A 1 92 ? -19.489 -10.108 16.853 1.00 91.44 92 ILE A C 1
ATOM 750 O O . ILE A 1 92 ? -18.363 -10.372 17.267 1.00 91.44 92 ILE A O 1
ATOM 754 N N . ASP A 1 93 ? -20.210 -10.987 16.162 1.00 90.88 93 ASP A N 1
ATOM 755 C CA . ASP A 1 93 ? -19.779 -12.340 15.806 1.00 90.88 93 ASP A CA 1
ATOM 756 C C . ASP A 1 93 ? -18.649 -12.352 14.764 1.00 90.88 93 ASP A C 1
ATOM 758 O O . ASP A 1 93 ? -17.832 -13.270 14.763 1.00 90.88 93 ASP A O 1
ATOM 762 N N . GLN A 1 94 ? -18.536 -11.294 13.957 1.00 91.06 94 GLN A N 1
ATOM 763 C CA . GLN A 1 94 ? -17.505 -11.114 12.929 1.00 91.06 94 GLN A CA 1
ATOM 764 C C . GLN A 1 94 ? -16.203 -10.488 13.456 1.00 91.06 94 GLN A C 1
ATOM 766 O O . GLN A 1 94 ? -15.204 -10.424 12.738 1.00 91.06 94 GLN A O 1
ATOM 771 N N . VAL A 1 95 ? -16.169 -10.025 14.713 1.00 90.31 95 VAL A N 1
ATOM 772 C CA . VAL A 1 95 ? -14.982 -9.368 15.298 1.00 90.31 95 VAL A CA 1
ATOM 773 C C . VAL A 1 95 ? -13.757 -10.270 15.231 1.00 90.31 95 VAL A C 1
ATOM 775 O O . VAL A 1 95 ? -12.664 -9.809 14.900 1.00 90.31 95 VAL A O 1
ATOM 778 N N . LYS A 1 96 ? -13.936 -11.566 15.507 1.00 88.38 96 LYS A N 1
ATOM 779 C CA . LYS A 1 96 ? -12.844 -12.541 15.485 1.00 88.38 96 LYS A CA 1
ATOM 780 C C . LYS A 1 96 ? -12.200 -12.644 14.103 1.00 88.38 96 LYS A C 1
ATOM 782 O O . LYS A 1 96 ? -10.979 -12.753 14.034 1.00 88.38 96 LYS A O 1
ATOM 787 N N . ASP A 1 97 ? -12.994 -12.584 13.039 1.00 87.31 97 ASP A N 1
ATOM 788 C CA . ASP A 1 97 ? -12.516 -12.740 11.665 1.00 87.31 97 ASP A CA 1
ATOM 789 C C . ASP A 1 97 ? -11.610 -11.571 11.272 1.00 87.31 97 ASP A C 1
ATOM 791 O O . ASP A 1 97 ? -10.483 -11.781 10.827 1.00 87.31 97 ASP A O 1
ATOM 795 N N . VAL A 1 98 ? -12.031 -10.337 11.574 1.00 86.62 98 VAL A N 1
ATOM 796 C CA . VAL A 1 98 ? -11.191 -9.136 11.408 1.00 86.62 98 VAL A CA 1
ATOM 797 C C . VAL A 1 98 ? -9.938 -9.218 12.289 1.00 86.62 98 VAL A C 1
ATOM 799 O O . VAL A 1 98 ? -8.834 -8.850 11.876 1.00 86.62 98 VAL A O 1
ATOM 802 N N . TRP A 1 99 ? -10.073 -9.761 13.501 1.00 86.31 99 TRP A N 1
ATOM 803 C CA . TRP A 1 99 ? -8.961 -9.890 14.439 1.00 86.31 99 TRP A CA 1
ATOM 804 C C . TRP A 1 99 ? -7.878 -10.860 13.983 1.00 86.31 99 TRP A C 1
ATOM 806 O O . TRP A 1 99 ? -6.707 -10.650 14.297 1.00 86.31 99 TRP A O 1
ATOM 816 N N . VAL A 1 100 ? -8.220 -11.910 13.237 1.00 84.50 100 VAL A N 1
ATOM 817 C CA . V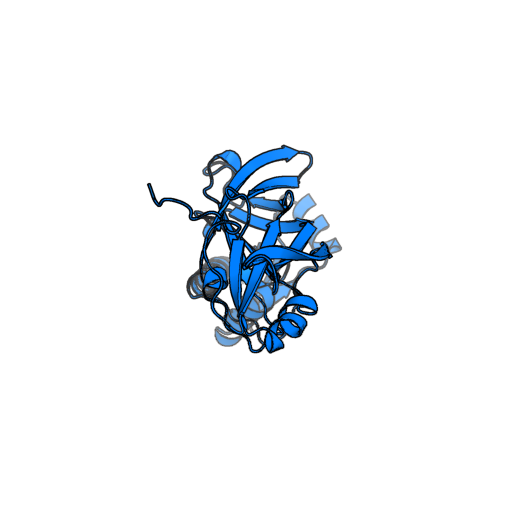AL A 1 100 ? -7.239 -12.880 12.722 1.00 84.50 100 VAL A CA 1
ATOM 818 C C . VAL A 1 100 ? -6.802 -12.586 11.292 1.00 84.50 100 VAL A C 1
ATOM 820 O O . VAL A 1 100 ? -5.741 -13.062 10.898 1.00 84.50 100 VAL A O 1
ATOM 823 N N . ALA A 1 101 ? -7.556 -11.775 10.548 1.00 82.31 101 ALA A N 1
ATOM 824 C CA . ALA A 1 101 ? -7.234 -11.440 9.169 1.00 82.31 101 ALA A CA 1
ATOM 825 C C . ALA A 1 101 ? -5.855 -10.775 9.035 1.00 82.31 101 ALA A C 1
ATOM 827 O O . ALA A 1 101 ? -5.474 -9.906 9.830 1.00 82.31 101 ALA A O 1
ATOM 828 N N . ASP A 1 102 ? -5.109 -11.174 8.008 1.00 82.62 102 ASP A N 1
ATOM 829 C CA . ASP A 1 102 ? -3.923 -10.451 7.565 1.00 82.62 102 ASP A CA 1
ATOM 830 C C . ASP A 1 102 ? -4.387 -9.328 6.616 1.00 82.62 102 ASP A C 1
ATOM 832 O O . ASP A 1 102 ? -4.982 -9.581 5.568 1.00 82.62 102 ASP A O 1
ATOM 836 N N . LEU A 1 103 ? -4.140 -8.072 7.000 1.00 85.62 103 LEU A N 1
ATOM 837 C CA . LEU A 1 103 ? -4.419 -6.923 6.139 1.00 85.62 103 LEU A CA 1
ATOM 838 C C . LEU A 1 103 ? -3.321 -6.749 5.092 1.00 85.62 103 LEU A C 1
ATOM 840 O O . LEU A 1 103 ? -2.127 -6.839 5.390 1.00 85.62 103 LEU A O 1
ATOM 844 N N . SER A 1 104 ? -3.743 -6.407 3.881 1.00 86.00 104 SER A N 1
ATOM 845 C CA . SER A 1 104 ? -2.877 -5.951 2.806 1.00 86.00 104 SER A CA 1
ATOM 846 C C . SER A 1 104 ? -2.983 -4.436 2.670 1.00 86.00 104 SER A C 1
ATOM 848 O O . SER A 1 104 ? -4.061 -3.853 2.766 1.00 86.00 104 SER A O 1
ATOM 850 N N . PHE A 1 105 ? -1.844 -3.795 2.434 1.00 89.12 105 PHE A N 1
ATOM 851 C CA . PHE A 1 105 ? -1.735 -2.350 2.292 1.00 89.12 105 PHE A CA 1
ATOM 852 C C . PHE A 1 105 ? -0.972 -2.023 1.015 1.00 89.12 105 PHE A C 1
ATOM 854 O O . PHE A 1 105 ? 0.031 -2.668 0.695 1.00 89.12 105 PHE A O 1
ATOM 861 N N . ARG A 1 106 ? -1.433 -1.005 0.289 1.00 90.00 106 ARG A N 1
ATOM 862 C CA . ARG A 1 106 ? -0.794 -0.506 -0.933 1.00 90.00 106 ARG A CA 1
ATOM 863 C C . ARG A 1 106 ? -0.777 1.013 -0.933 1.00 90.00 106 ARG A C 1
ATOM 865 O O . ARG A 1 106 ? -1.761 1.633 -0.550 1.00 90.00 106 ARG A O 1
ATOM 872 N N . LEU A 1 107 ? 0.323 1.595 -1.397 1.00 91.50 107 LEU A N 1
ATOM 873 C CA . LEU A 1 107 ? 0.403 3.021 -1.695 1.00 91.50 107 LEU A CA 1
ATOM 874 C C . LEU A 1 107 ? 0.181 3.227 -3.197 1.00 91.50 107 LEU A C 1
ATOM 876 O O . LEU A 1 107 ? 0.832 2.589 -4.024 1.00 91.50 107 LEU A O 1
ATOM 880 N N . LEU A 1 108 ? -0.754 4.104 -3.535 1.00 91.06 108 LEU A N 1
ATOM 881 C CA . LEU A 1 108 ? -1.158 4.460 -4.884 1.00 91.06 108 LEU A CA 1
ATOM 882 C C . LEU A 1 108 ? -0.635 5.858 -5.197 1.00 91.06 108 LEU A C 1
ATOM 884 O O . LEU A 1 108 ? -0.960 6.821 -4.507 1.00 91.06 108 LEU A O 1
ATOM 888 N N . SER A 1 109 ? 0.177 5.953 -6.244 1.00 89.62 109 SER A N 1
ATOM 889 C CA . SER A 1 109 ? 0.678 7.220 -6.771 1.00 89.62 109 SER A CA 1
ATOM 890 C C . SER A 1 109 ? -0.349 7.853 -7.706 1.00 89.62 109 SER A C 1
ATOM 892 O O . SER A 1 109 ? -0.852 7.185 -8.617 1.00 89.62 109 SER A O 1
ATOM 894 N N . ASN A 1 110 ? -0.579 9.160 -7.579 1.00 88.38 110 ASN A N 1
ATOM 895 C CA . ASN A 1 110 ? -1.306 9.928 -8.591 1.00 88.38 110 ASN A CA 1
ATOM 896 C C . ASN A 1 110 ? -0.549 9.976 -9.935 1.00 88.38 110 ASN A C 1
ATOM 898 O O . ASN A 1 110 ? -1.134 10.207 -10.991 1.00 88.38 110 ASN A O 1
ATOM 902 N N . ASN A 1 111 ? 0.751 9.691 -9.910 1.00 85.31 111 ASN A N 1
ATOM 903 C CA . ASN A 1 111 ? 1.629 9.585 -11.065 1.00 85.31 111 ASN A CA 1
ATOM 904 C C . ASN A 1 111 ? 2.172 8.157 -11.236 1.00 85.31 111 ASN A C 1
ATOM 906 O O . ASN A 1 111 ? 3.345 7.958 -11.560 1.00 85.31 111 ASN A O 1
ATOM 910 N N . SER A 1 112 ? 1.295 7.159 -11.085 1.00 78.38 112 SER A N 1
ATOM 911 C CA . SER A 1 112 ? 1.592 5.712 -11.142 1.00 78.38 112 SER A CA 1
ATOM 912 C C . SER A 1 112 ? 2.332 5.222 -12.393 1.00 78.38 112 SER A C 1
ATOM 914 O O . SER A 1 112 ? 2.906 4.133 -12.404 1.00 78.38 112 SER A O 1
ATOM 916 N N . ARG A 1 113 ? 2.363 6.018 -13.467 1.00 73.88 113 ARG A N 1
ATOM 917 C CA . ARG A 1 113 ? 3.206 5.744 -14.638 1.00 73.88 113 ARG A CA 1
ATOM 918 C C . ARG A 1 113 ? 4.701 5.855 -14.317 1.00 73.88 113 ARG A C 1
ATOM 920 O O . ARG A 1 113 ? 5.502 5.118 -14.895 1.00 73.88 113 ARG A O 1
ATOM 927 N N . TYR A 1 114 ? 5.067 6.788 -13.447 1.00 77.88 114 TYR A N 1
ATOM 928 C CA . TYR A 1 114 ? 6.446 7.182 -13.176 1.00 77.88 114 TYR A CA 1
ATOM 929 C C . TYR A 1 114 ? 6.908 6.773 -11.783 1.00 77.88 114 TYR A C 1
ATOM 931 O O . TYR A 1 114 ? 8.062 6.376 -11.654 1.00 77.88 114 TYR A O 1
ATOM 939 N N . LEU A 1 115 ? 6.016 6.831 -10.790 1.00 82.56 115 LEU A N 1
ATOM 940 C CA . LEU A 1 115 ? 6.310 6.529 -9.395 1.00 82.56 115 LEU A CA 1
ATOM 941 C C . LEU A 1 115 ? 5.583 5.268 -8.928 1.00 82.56 115 LEU A C 1
ATOM 943 O O . LEU A 1 115 ? 4.379 5.111 -9.131 1.00 82.56 115 LEU A O 1
ATOM 947 N N . ALA A 1 116 ? 6.329 4.388 -8.268 1.00 85.19 116 ALA A N 1
ATOM 948 C CA . ALA A 1 116 ? 5.806 3.215 -7.582 1.00 85.19 116 ALA A CA 1
ATOM 949 C C . ALA A 1 116 ? 6.342 3.158 -6.147 1.00 85.19 116 ALA A C 1
ATOM 951 O O . ALA A 1 116 ? 7.498 3.503 -5.884 1.00 85.19 116 ALA A O 1
ATOM 952 N N . TYR A 1 117 ? 5.491 2.707 -5.227 1.00 87.19 117 TYR A N 1
ATOM 953 C CA . TYR A 1 117 ? 5.754 2.678 -3.791 1.00 87.19 117 TYR A CA 1
ATOM 954 C C . TYR A 1 117 ? 5.571 1.264 -3.249 1.00 87.19 117 TYR A C 1
ATOM 956 O O . TYR A 1 117 ? 4.538 0.629 -3.458 1.00 87.19 117 TYR A O 1
ATOM 964 N N . TYR A 1 118 ? 6.558 0.781 -2.498 1.00 86.94 118 TYR A N 1
ATOM 965 C CA . TYR A 1 118 ? 6.561 -0.577 -1.962 1.00 86.94 118 TYR A CA 1
ATOM 966 C C . TYR A 1 118 ? 6.715 -0.549 -0.453 1.00 86.94 118 TYR A C 1
ATOM 968 O O . TYR A 1 118 ? 7.819 -0.339 0.058 1.00 86.94 118 TYR A O 1
ATOM 976 N N . ILE A 1 119 ? 5.619 -0.791 0.260 1.00 89.38 119 ILE A N 1
ATOM 977 C CA . ILE A 1 119 ? 5.620 -0.823 1.722 1.00 89.38 119 ILE A CA 1
ATOM 978 C C . ILE A 1 119 ? 6.571 -1.925 2.201 1.00 89.38 119 ILE A C 1
ATOM 980 O O . ILE A 1 119 ? 6.490 -3.080 1.781 1.00 89.38 119 ILE A O 1
ATOM 984 N N . LYS A 1 120 ? 7.500 -1.547 3.076 1.00 87.81 120 LYS A N 1
ATOM 985 C CA . LYS A 1 120 ? 8.427 -2.449 3.765 1.00 87.81 120 LYS A CA 1
ATOM 986 C C . LYS A 1 120 ? 8.046 -2.638 5.214 1.00 87.81 120 LYS A C 1
ATOM 988 O O . LYS A 1 120 ? 8.180 -3.745 5.728 1.00 87.81 120 LYS A O 1
ATOM 993 N N . LYS A 1 121 ? 7.576 -1.573 5.863 1.00 90.06 121 LYS A N 1
ATOM 994 C CA . LYS A 1 121 ? 7.070 -1.637 7.230 1.00 90.06 121 LYS A CA 1
ATOM 995 C C . LYS A 1 121 ? 5.859 -0.741 7.388 1.00 90.06 121 LYS A C 1
ATOM 997 O O . LYS A 1 121 ? 5.840 0.383 6.894 1.00 90.06 121 LYS A O 1
ATOM 1002 N N . LEU A 1 122 ? 4.888 -1.276 8.108 1.00 92.75 122 LEU A N 1
ATOM 1003 C CA . LEU A 1 122 ? 3.717 -0.574 8.590 1.00 92.75 122 LEU A CA 1
ATOM 1004 C C . LEU A 1 122 ? 3.200 -1.351 9.799 1.00 92.75 122 LEU A C 1
ATOM 1006 O O . LEU A 1 122 ? 2.643 -2.445 9.667 1.00 92.75 122 LEU A O 1
ATOM 1010 N N . ASP A 1 123 ? 3.438 -0.810 10.985 1.00 91.19 123 ASP A N 1
ATOM 1011 C CA . ASP A 1 123 ? 2.780 -1.316 12.181 1.00 91.19 123 ASP A CA 1
ATOM 1012 C C . ASP A 1 123 ? 1.352 -0.772 12.197 1.00 91.19 123 ASP A C 1
ATOM 1014 O O . ASP A 1 123 ? 1.117 0.401 11.905 1.00 91.19 123 ASP A O 1
ATOM 1018 N N . HIS A 1 124 ? 0.391 -1.633 12.507 1.00 92.69 124 HIS A N 1
ATOM 1019 C CA . HIS A 1 124 ? -1.009 -1.247 12.589 1.00 92.69 124 HIS A CA 1
ATOM 1020 C C . HIS A 1 124 ? -1.648 -1.856 13.828 1.00 92.69 124 HIS A C 1
ATOM 1022 O O . HIS A 1 124 ? -1.278 -2.943 14.276 1.00 92.69 124 HIS A O 1
ATOM 1028 N N . GLN A 1 125 ? -2.600 -1.136 14.402 1.00 93.25 125 GLN A N 1
ATOM 1029 C CA . GLN A 1 125 ? -3.276 -1.520 15.626 1.00 93.25 125 GLN A CA 1
ATOM 1030 C C . GLN A 1 125 ? -4.775 -1.577 15.390 1.00 93.25 125 GLN A C 1
ATOM 1032 O O . GLN A 1 125 ? -5.371 -0.620 14.904 1.00 93.25 125 GLN A O 1
ATOM 1037 N N . PHE A 1 126 ? -5.364 -2.701 15.778 1.00 92.50 126 PHE A N 1
ATOM 1038 C CA . PHE A 1 126 ? -6.797 -2.859 15.909 1.00 92.50 126 PHE A CA 1
ATOM 1039 C C . PHE A 1 126 ? -7.206 -2.584 17.348 1.00 92.50 126 PHE A C 1
ATOM 1041 O O . PHE A 1 126 ? -6.629 -3.141 18.283 1.00 92.50 126 PHE A O 1
ATOM 1048 N N . GLU A 1 127 ? -8.222 -1.756 17.515 1.00 94.19 127 GLU A N 1
ATOM 1049 C CA . GLU A 1 127 ? -8.880 -1.513 18.786 1.00 94.19 127 GLU A CA 1
ATOM 1050 C C . GLU A 1 127 ? -10.376 -1.790 18.629 1.00 94.19 127 GLU A C 1
ATOM 1052 O O . GLU A 1 127 ? -11.046 -1.245 17.754 1.00 94.19 127 GLU A O 1
ATOM 1057 N N . TRP A 1 128 ? -10.888 -2.691 19.461 1.00 93.75 128 TRP A N 1
ATOM 1058 C CA . TRP A 1 128 ? -12.294 -3.067 19.484 1.00 93.75 128 TRP A CA 1
ATOM 1059 C C . TRP A 1 128 ? -13.016 -2.255 20.553 1.00 93.75 128 TRP A C 1
ATOM 1061 O O . TRP A 1 128 ? -12.688 -2.350 21.734 1.00 93.75 128 TRP A O 1
ATOM 1071 N N . LEU A 1 129 ? -14.021 -1.491 20.136 1.00 9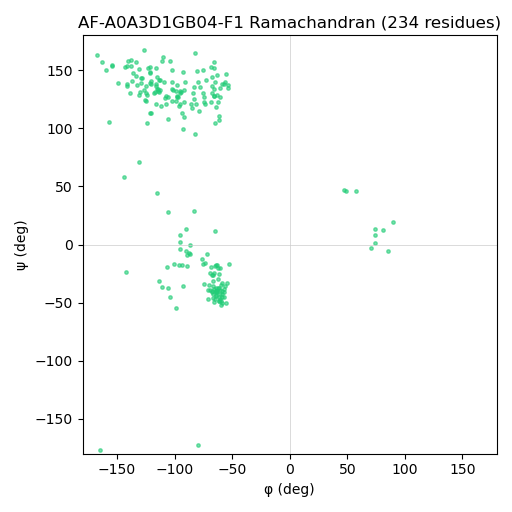3.88 129 LEU A N 1
ATOM 1072 C CA . LEU A 1 129 ? -14.872 -0.685 20.995 1.00 93.88 129 LEU A CA 1
ATOM 1073 C C . LEU A 1 129 ? -16.295 -1.250 21.094 1.00 93.88 129 LEU A C 1
ATOM 1075 O O . LEU A 1 129 ? -16.888 -1.653 20.085 1.00 93.88 129 LEU A O 1
ATOM 1079 N N . GLN A 1 130 ? -16.865 -1.204 22.300 1.00 91.81 130 GLN A N 1
ATOM 1080 C CA . GLN A 1 130 ? -18.264 -1.547 22.574 1.00 91.81 130 GLN A CA 1
ATOM 1081 C C . GLN A 1 130 ? -18.896 -0.662 23.644 1.00 91.81 130 GLN A C 1
ATOM 1083 O O . GLN A 1 130 ? -18.188 -0.175 24.525 1.00 91.81 130 GLN A O 1
ATOM 1088 N N . PRO A 1 131 ? -20.227 -0.480 23.604 1.00 88.25 131 PRO A N 1
ATOM 1089 C CA . PRO A 1 131 ? -20.946 0.148 24.699 1.00 88.25 131 PRO A CA 1
ATOM 1090 C C . PRO A 1 131 ? -20.918 -0.752 25.942 1.00 88.25 131 PRO A C 1
ATOM 1092 O O . PRO A 1 131 ? -21.239 -1.940 25.890 1.00 88.25 131 PRO A O 1
ATOM 1095 N N . ASP A 1 132 ? -20.547 -0.171 27.077 1.00 85.38 132 ASP A N 1
ATOM 1096 C CA . ASP A 1 132 ? -20.633 -0.807 28.384 1.00 85.38 132 ASP A CA 1
ATOM 1097 C C . ASP A 1 132 ? -22.100 -1.101 28.727 1.00 85.38 132 ASP A C 1
ATOM 1099 O O . ASP A 1 132 ? -22.948 -0.211 28.688 1.00 85.38 132 ASP A O 1
ATOM 1103 N N . MET A 1 133 ? -22.410 -2.343 29.106 1.00 78.25 133 MET A N 1
ATOM 1104 C CA . MET A 1 133 ? -23.792 -2.756 29.392 1.00 78.25 133 MET A CA 1
ATOM 1105 C C . MET A 1 133 ? -24.440 -2.013 30.574 1.00 78.25 133 MET A C 1
ATOM 1107 O O . MET A 1 133 ? -25.658 -2.074 30.724 1.00 78.25 133 MET A O 1
ATOM 1111 N N . LYS A 1 134 ? -23.659 -1.353 31.441 1.00 79.69 134 LYS A N 1
ATOM 1112 C CA . LYS A 1 134 ? -24.166 -0.633 32.618 1.00 79.69 134 LYS A CA 1
ATOM 1113 C C . LYS A 1 134 ? -24.175 0.878 32.423 1.00 79.69 134 LYS A C 1
ATOM 1115 O O . LYS A 1 134 ? -25.153 1.509 32.810 1.00 79.69 134 LYS A O 1
ATOM 1120 N N . SER A 1 135 ? -23.098 1.457 31.887 1.00 82.25 135 SER A N 1
ATOM 1121 C CA . SER A 1 135 ? -22.992 2.913 31.704 1.00 82.25 135 SER A CA 1
ATOM 1122 C C . SER A 1 135 ? -23.426 3.397 30.321 1.00 82.25 135 SER A C 1
ATOM 1124 O O . SER A 1 135 ? -23.689 4.585 30.161 1.00 82.25 135 SER A O 1
ATOM 1126 N N . GLY A 1 136 ? -23.508 2.513 29.321 1.00 80.38 136 GLY A N 1
ATOM 1127 C CA . GLY A 1 136 ? -23.754 2.881 27.923 1.00 80.38 136 GLY A CA 1
ATOM 1128 C C . GLY A 1 136 ? -22.578 3.602 27.254 1.00 80.38 136 GLY A C 1
ATOM 1129 O O . GLY A 1 136 ? -22.639 3.904 26.064 1.00 80.38 136 GLY A O 1
ATOM 1130 N N . GLU A 1 137 ? -21.500 3.868 27.995 1.00 86.31 137 GLU A N 1
ATOM 1131 C CA . GLU A 1 137 ? -20.296 4.514 27.482 1.00 86.31 137 GLU A CA 1
ATOM 1132 C C . GLU A 1 137 ? -19.512 3.556 26.590 1.00 86.31 137 GLU A C 1
ATOM 1134 O O . GLU A 1 137 ? -19.374 2.371 26.897 1.00 86.31 137 GLU A O 1
ATOM 1139 N N . ILE A 1 138 ? -18.949 4.076 25.505 1.00 89.50 138 ILE A N 1
ATOM 1140 C CA . ILE A 1 138 ? -18.111 3.291 24.604 1.00 89.50 138 ILE A CA 1
ATOM 1141 C C . ILE A 1 138 ? -16.748 3.062 25.264 1.00 89.50 138 ILE A C 1
ATOM 1143 O O . ILE A 1 138 ? -16.045 4.011 25.609 1.00 89.50 138 ILE A O 1
ATOM 1147 N N . LYS A 1 139 ? -16.365 1.793 25.425 1.00 89.75 139 LYS A N 1
ATOM 1148 C CA . LYS A 1 139 ? -15.093 1.372 26.020 1.00 89.75 139 LYS A CA 1
ATOM 1149 C C . LYS A 1 139 ? -14.300 0.483 25.080 1.00 89.75 139 LYS A C 1
ATOM 1151 O O . LYS A 1 139 ? -14.857 -0.252 24.267 1.00 89.75 139 LYS A O 1
ATOM 1156 N N . SER A 1 140 ? -12.984 0.540 25.252 1.00 92.12 140 SER A N 1
ATOM 1157 C CA . SER A 1 140 ? -12.041 -0.369 24.612 1.00 92.12 140 SER A CA 1
ATOM 1158 C C . SER A 1 140 ? -12.103 -1.741 25.273 1.00 92.12 140 SER A C 1
ATOM 1160 O O . SER A 1 140 ? -11.887 -1.874 26.478 1.00 92.12 140 SER A O 1
ATOM 1162 N N . MET A 1 141 ? -12.429 -2.754 24.478 1.00 91.75 141 MET A N 1
ATOM 1163 C CA . MET A 1 141 ? -12.535 -4.148 24.905 1.00 91.75 141 MET A CA 1
ATOM 1164 C C . MET A 1 141 ? -11.223 -4.895 24.697 1.00 91.75 141 MET A C 1
ATOM 1166 O O . MET A 1 141 ? -10.860 -5.769 25.483 1.00 91.75 141 MET A O 1
ATOM 1170 N N . SER A 1 142 ? -10.512 -4.572 23.619 1.00 91.44 142 SER A N 1
ATOM 1171 C CA . SER A 1 142 ? -9.231 -5.183 23.297 1.00 91.44 142 SER A CA 1
ATOM 1172 C C . SER A 1 142 ? -8.439 -4.303 22.343 1.00 91.44 142 SER A C 1
ATOM 1174 O O . SER A 1 142 ? -9.011 -3.613 21.499 1.00 91.44 142 SER A O 1
ATOM 1176 N N . ILE A 1 143 ? -7.115 -4.381 22.453 1.00 93.44 143 ILE A N 1
ATOM 1177 C CA . ILE A 1 143 ? -6.167 -3.712 21.570 1.00 93.44 143 ILE A CA 1
ATOM 1178 C C . ILE A 1 143 ? -5.156 -4.756 21.101 1.00 93.44 143 ILE A C 1
ATOM 1180 O O . ILE A 1 143 ? -4.610 -5.512 21.905 1.00 93.44 143 ILE A O 1
ATOM 1184 N N . THR A 1 144 ? -4.891 -4.823 19.801 1.00 90.62 144 THR A N 1
ATOM 1185 C CA . THR A 1 144 ? -3.864 -5.705 19.239 1.00 90.62 144 THR A CA 1
ATOM 1186 C C . THR A 1 144 ? -3.088 -4.998 18.152 1.00 90.62 144 THR A C 1
ATOM 1188 O O . THR A 1 144 ? -3.656 -4.446 17.215 1.00 90.62 144 THR A O 1
ATOM 1191 N N . THR A 1 145 ? -1.765 -5.067 18.261 1.00 90.62 145 THR A N 1
ATOM 1192 C CA . THR A 1 145 ? -0.844 -4.549 17.254 1.00 90.62 145 THR A CA 1
ATOM 1193 C C . THR A 1 145 ? -0.357 -5.691 16.374 1.00 90.62 145 THR A C 1
ATOM 1195 O O . THR A 1 145 ? 0.077 -6.734 16.866 1.00 90.62 145 THR A O 1
ATOM 1198 N N . LYS A 1 146 ? -0.399 -5.480 15.064 1.00 87.62 146 LYS A N 1
ATOM 1199 C CA . LYS A 1 146 ? 0.091 -6.400 14.046 1.00 87.62 146 LYS A CA 1
ATOM 1200 C C . LYS A 1 146 ? 1.162 -5.715 13.209 1.00 87.62 146 LYS A C 1
ATOM 1202 O O . LYS A 1 146 ? 1.132 -4.509 12.969 1.00 87.62 146 LYS A O 1
ATOM 1207 N N . LYS A 1 147 ? 2.107 -6.525 12.743 1.00 83.50 147 LYS A N 1
ATOM 1208 C CA . LYS A 1 147 ? 3.109 -6.092 11.771 1.00 83.50 147 LYS A CA 1
ATOM 1209 C C . LYS A 1 147 ? 2.596 -6.363 10.371 1.00 83.50 147 LYS A C 1
ATOM 1211 O O . LYS A 1 147 ? 2.023 -7.424 10.122 1.00 83.50 147 LYS A O 1
ATOM 1216 N N . PHE A 1 148 ? 2.845 -5.430 9.464 1.00 82.00 148 PHE A N 1
ATOM 1217 C CA . PHE A 1 148 ? 2.640 -5.652 8.042 1.00 82.00 148 PHE A CA 1
ATOM 1218 C C . PHE A 1 148 ? 3.382 -6.902 7.561 1.00 82.00 148 PHE A C 1
ATOM 1220 O O . PHE A 1 148 ? 4.565 -7.100 7.858 1.00 82.00 148 PHE A O 1
ATOM 1227 N N . LYS A 1 149 ? 2.680 -7.712 6.772 1.00 74.56 149 LYS A N 1
ATOM 1228 C CA . LYS A 1 149 ? 3.268 -8.772 5.963 1.00 74.56 149 LYS A CA 1
ATOM 1229 C C . LYS A 1 149 ? 3.002 -8.432 4.499 1.00 74.56 149 LYS A C 1
ATOM 1231 O O . LYS A 1 149 ? 1.852 -8.151 4.163 1.00 74.56 149 LYS A O 1
ATOM 1236 N N . PRO A 1 150 ? 4.022 -8.478 3.629 1.00 64.81 150 PRO A N 1
ATOM 1237 C CA . PRO A 1 150 ? 3.798 -8.365 2.199 1.00 64.81 150 PRO A CA 1
ATOM 1238 C C . PRO A 1 150 ? 2.757 -9.398 1.747 1.00 64.81 150 PRO A C 1
ATOM 1240 O O . PRO A 1 150 ? 2.822 -10.546 2.208 1.00 64.81 150 PRO A O 1
ATOM 1243 N N . PRO A 1 151 ? 1.807 -9.021 0.874 1.00 57.50 151 PRO A N 1
ATOM 1244 C CA . PRO A 1 151 ? 0.842 -9.971 0.344 1.00 57.50 151 PRO A CA 1
ATOM 1245 C C . PRO A 1 151 ? 1.577 -11.130 -0.333 1.00 57.50 151 PRO A C 1
ATOM 1247 O O . PRO A 1 151 ? 2.580 -10.936 -1.025 1.00 57.50 151 PRO A O 1
ATOM 1250 N N . LYS A 1 152 ? 1.092 -12.355 -0.112 1.00 52.53 152 LYS A N 1
ATOM 1251 C CA . LYS A 1 152 ? 1.613 -13.529 -0.815 1.00 52.53 152 LYS A CA 1
ATOM 1252 C C . LYS A 1 152 ? 1.267 -13.376 -2.295 1.00 52.53 152 LYS A C 1
ATOM 1254 O O . LYS A 1 152 ? 0.098 -13.175 -2.619 1.00 52.53 152 LYS A O 1
ATOM 1259 N N . ILE A 1 153 ? 2.263 -13.508 -3.170 1.00 47.72 153 ILE A N 1
ATOM 1260 C CA . ILE A 1 153 ? 2.034 -13.611 -4.616 1.00 47.72 153 ILE A CA 1
ATOM 1261 C C . ILE A 1 153 ? 1.196 -14.871 -4.826 1.00 47.72 153 ILE A C 1
ATOM 1263 O O . ILE A 1 153 ? 1.670 -15.990 -4.614 1.00 47.72 153 ILE A O 1
ATOM 1267 N N . THR A 1 154 ? -0.079 -14.699 -5.153 1.00 43.28 154 THR A N 1
ATOM 1268 C CA . THR A 1 154 ? -1.001 -15.809 -5.405 1.00 43.28 154 THR A CA 1
ATOM 1269 C C . THR A 1 154 ? -1.544 -15.660 -6.816 1.00 43.28 154 THR A C 1
ATOM 1271 O O . THR A 1 154 ? -1.875 -14.566 -7.250 1.00 43.28 154 THR A O 1
ATOM 1274 N N . GLY A 1 155 ? -1.670 -16.760 -7.564 1.00 42.56 155 GLY 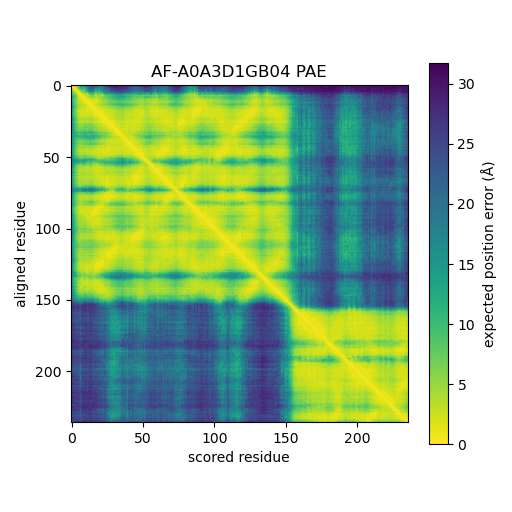A N 1
ATOM 1275 C CA . GLY A 1 155 ? -2.132 -16.749 -8.964 1.00 42.56 155 GLY A CA 1
ATOM 1276 C C . GLY A 1 155 ? -3.582 -16.281 -9.193 1.00 42.56 155 GLY A C 1
ATOM 1277 O O . GLY A 1 155 ? -4.107 -16.465 -10.285 1.00 42.56 155 GLY A O 1
ATOM 1278 N N . LYS A 1 156 ? -4.239 -15.707 -8.175 1.00 51.72 156 LYS A N 1
ATOM 1279 C CA . LYS A 1 156 ? -5.545 -15.032 -8.232 1.00 51.72 156 LYS A CA 1
ATOM 1280 C C . LYS A 1 156 ? -5.394 -13.508 -8.135 1.00 51.72 156 LYS A C 1
ATOM 1282 O O . LYS A 1 156 ? -6.274 -12.827 -7.616 1.00 51.72 156 LYS A O 1
ATOM 1287 N N . GLU A 1 157 ? -4.263 -12.967 -8.572 1.00 60.47 157 GLU A N 1
ATOM 1288 C CA . GLU A 1 157 ? -4.040 -11.527 -8.548 1.00 60.47 157 GLU A CA 1
ATOM 1289 C C . GLU A 1 157 ? -5.025 -10.809 -9.477 1.00 60.47 157 GLU A C 1
ATOM 1291 O O . GLU A 1 157 ? -5.076 -11.040 -10.687 1.00 60.47 157 GLU A O 1
ATOM 1296 N N . VAL A 1 158 ? -5.840 -9.941 -8.881 1.00 64.56 158 VAL A N 1
ATOM 1297 C CA . VAL A 1 158 ? -6.720 -9.028 -9.606 1.00 64.56 158 VAL A CA 1
ATOM 1298 C C . VAL A 1 158 ? -5.908 -7.786 -9.954 1.00 64.56 158 VAL A C 1
ATOM 1300 O O . VAL A 1 158 ? -5.387 -7.101 -9.071 1.00 64.56 158 VAL A O 1
ATOM 1303 N N . PHE A 1 159 ? -5.808 -7.493 -11.248 1.00 71.44 159 PHE A N 1
ATOM 1304 C CA . PHE A 1 159 ? -5.131 -6.306 -11.758 1.00 71.44 159 PHE A CA 1
ATOM 1305 C C . PHE A 1 159 ? -6.160 -5.242 -12.140 1.00 71.44 159 PHE A C 1
ATOM 1307 O O . PHE A 1 159 ? -7.149 -5.528 -12.817 1.00 71.44 159 PHE A O 1
ATOM 1314 N N . SER A 1 160 ? -5.926 -4.005 -11.716 1.00 74.25 160 SER A N 1
ATOM 1315 C CA . SER A 1 160 ?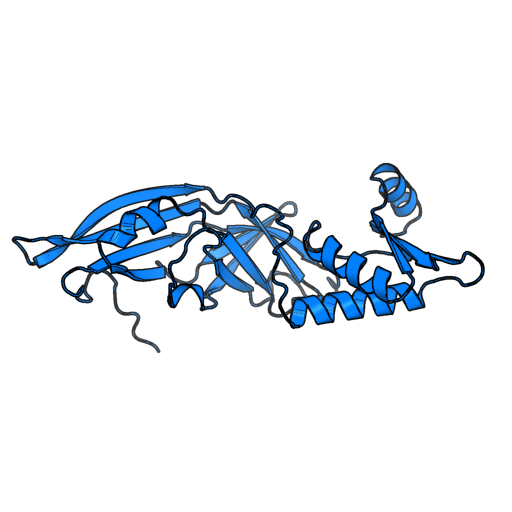 -6.728 -2.850 -12.123 1.00 74.25 160 SER A CA 1
ATOM 1316 C C . SER A 1 160 ? -6.576 -2.566 -13.622 1.00 74.25 160 SER A C 1
ATOM 1318 O O . SER A 1 160 ? -5.557 -2.890 -14.237 1.00 74.25 160 SER A O 1
ATOM 1320 N N . ALA A 1 161 ? -7.562 -1.891 -14.221 1.00 67.19 161 ALA A N 1
ATOM 1321 C CA . ALA A 1 161 ? -7.488 -1.474 -15.624 1.00 67.19 161 ALA A CA 1
ATOM 1322 C C . ALA A 1 161 ? -6.239 -0.617 -15.911 1.00 67.19 161 ALA A C 1
ATOM 1324 O O . ALA A 1 161 ? -5.621 -0.752 -16.964 1.00 67.19 161 ALA A O 1
ATOM 1325 N N . THR A 1 162 ? -5.822 0.218 -14.957 1.00 72.38 162 THR A N 1
ATOM 1326 C CA . THR A 1 162 ? -4.611 1.041 -15.067 1.00 72.38 162 THR A CA 1
ATOM 1327 C C . THR A 1 162 ? -3.341 0.192 -15.080 1.00 72.38 162 THR A C 1
ATOM 1329 O O . THR A 1 162 ? -2.464 0.431 -15.906 1.00 72.38 162 THR A O 1
ATOM 1332 N N . GLU A 1 163 ? -3.243 -0.829 -14.222 1.00 77.06 163 GLU A N 1
ATOM 1333 C CA . GLU A 1 163 ? -2.114 -1.775 -14.218 1.00 77.06 163 GLU A CA 1
ATOM 1334 C C . GLU A 1 163 ? -2.052 -2.567 -15.529 1.00 77.06 163 GLU A C 1
ATOM 1336 O O . GLU A 1 163 ? -0.977 -2.714 -16.113 1.00 77.06 163 GLU A O 1
ATOM 1341 N N . VAL A 1 164 ? -3.208 -2.993 -16.046 1.00 81.00 164 VAL A N 1
ATOM 1342 C CA . VAL A 1 164 ? -3.331 -3.646 -17.357 1.00 81.00 164 VAL A CA 1
ATOM 1343 C C . VAL A 1 164 ? -2.839 -2.728 -18.478 1.00 81.00 164 VAL A C 1
ATOM 1345 O O . VAL A 1 164 ? -2.016 -3.145 -19.292 1.00 81.00 164 VAL A O 1
ATOM 1348 N N . LEU A 1 165 ? -3.277 -1.466 -18.506 1.00 79.50 165 LEU A N 1
ATOM 1349 C CA . LEU A 1 165 ? -2.839 -0.489 -19.508 1.00 79.50 165 LEU A CA 1
ATOM 1350 C C . LEU A 1 165 ? -1.342 -0.175 -19.395 1.00 79.50 165 LEU A C 1
ATOM 1352 O O . LEU A 1 165 ? -0.661 -0.087 -20.416 1.00 79.50 165 LEU A O 1
ATOM 1356 N N . ARG A 1 166 ? -0.810 -0.057 -18.172 1.00 80.62 166 ARG A N 1
ATOM 1357 C CA . ARG A 1 166 ? 0.624 0.146 -17.919 1.00 80.62 166 ARG A CA 1
ATOM 1358 C C . ARG A 1 166 ? 1.435 -1.037 -18.444 1.00 80.62 166 ARG A C 1
ATOM 1360 O O . ARG A 1 166 ? 2.430 -0.823 -19.132 1.00 80.62 166 ARG A O 1
ATOM 1367 N N . CYS A 1 167 ? 0.997 -2.269 -18.183 1.00 86.38 167 CYS A N 1
ATOM 1368 C CA . CYS A 1 167 ? 1.645 -3.477 -18.698 1.00 86.38 167 CYS A CA 1
ATOM 1369 C C . CYS A 1 167 ? 1.586 -3.551 -20.224 1.00 86.38 167 CYS A C 1
ATOM 1371 O O . CYS A 1 167 ? 2.611 -3.792 -20.858 1.00 86.38 167 CYS A O 1
ATOM 1373 N N . ALA A 1 168 ? 0.433 -3.257 -20.826 1.00 87.50 168 ALA A N 1
ATOM 1374 C CA . ALA A 1 168 ? 0.282 -3.227 -22.277 1.00 87.50 168 ALA A CA 1
ATOM 1375 C C . ALA A 1 168 ? 1.201 -2.178 -22.936 1.00 87.50 168 ALA A C 1
ATOM 1377 O O . ALA A 1 168 ? 1.854 -2.470 -23.939 1.00 87.50 168 ALA A O 1
ATOM 1378 N N . ASP A 1 169 ? 1.307 -0.978 -22.356 1.00 86.38 169 ASP A N 1
ATOM 1379 C CA . ASP A 1 169 ? 2.218 0.080 -22.814 1.00 86.38 169 ASP A CA 1
ATOM 1380 C C . ASP A 1 169 ? 3.692 -0.336 -22.668 1.00 86.38 169 ASP A C 1
ATOM 1382 O O . ASP A 1 169 ? 4.486 -0.170 -23.597 1.00 86.38 169 ASP A O 1
ATOM 1386 N N . MET A 1 170 ? 4.062 -0.948 -21.538 1.00 88.88 170 MET A N 1
ATOM 1387 C CA . MET A 1 170 ? 5.402 -1.497 -21.328 1.00 88.88 170 MET A CA 1
ATOM 1388 C C . MET A 1 170 ? 5.756 -2.553 -22.380 1.00 88.88 170 MET A C 1
ATOM 1390 O O . MET A 1 170 ? 6.797 -2.433 -23.024 1.00 88.88 170 MET A O 1
ATOM 1394 N N . VAL A 1 171 ? 4.882 -3.538 -22.606 1.00 90.94 171 VAL A N 1
ATOM 1395 C CA . VAL A 1 171 ? 5.072 -4.583 -23.624 1.00 90.94 171 VAL A CA 1
ATOM 1396 C C . VAL A 1 171 ? 5.176 -3.965 -25.021 1.00 90.94 171 VAL A C 1
ATOM 1398 O O . VAL A 1 171 ? 6.118 -4.260 -25.752 1.00 90.94 171 VAL A O 1
ATOM 1401 N N . SER A 1 172 ? 4.280 -3.040 -25.375 1.00 90.56 172 SER A N 1
ATOM 1402 C CA . SER A 1 172 ? 4.277 -2.356 -26.676 1.00 90.56 172 SER A CA 1
ATOM 1403 C C . SER A 1 172 ? 5.578 -1.597 -26.950 1.00 90.56 172 SER A C 1
ATOM 1405 O O . SER A 1 172 ? 6.159 -1.709 -28.033 1.00 90.56 172 SER A O 1
ATOM 1407 N N . ARG A 1 173 ? 6.093 -0.851 -25.963 1.00 89.44 173 ARG A N 1
ATOM 1408 C CA . ARG A 1 173 ? 7.388 -0.164 -26.094 1.00 89.44 173 ARG A CA 1
ATOM 1409 C C . ARG A 1 173 ? 8.553 -1.139 -26.204 1.00 89.44 173 ARG A C 1
ATOM 1411 O O . ARG A 1 173 ? 9.480 -0.864 -26.959 1.00 89.44 173 ARG A O 1
ATOM 1418 N N . SER A 1 174 ? 8.511 -2.247 -25.469 1.00 90.19 174 SER A N 1
ATOM 1419 C CA . SER A 1 174 ? 9.551 -3.276 -25.508 1.00 90.19 174 SER A CA 1
ATOM 1420 C C . SER A 1 174 ? 9.597 -3.999 -26.854 1.00 90.19 174 SER A C 1
ATOM 1422 O O . SER A 1 174 ? 10.678 -4.164 -27.407 1.00 90.19 174 SER A O 1
ATOM 1424 N N . ILE A 1 175 ? 8.443 -4.320 -27.445 1.00 91.00 175 ILE A N 1
ATOM 1425 C CA . ILE A 1 175 ? 8.352 -4.916 -28.787 1.00 91.00 175 ILE A CA 1
ATOM 1426 C C . ILE A 1 175 ? 8.994 -4.006 -29.840 1.00 91.00 175 ILE A C 1
ATOM 1428 O O . ILE A 1 175 ? 9.756 -4.469 -30.681 1.00 91.00 175 ILE A O 1
ATOM 1432 N N . LYS A 1 176 ? 8.752 -2.691 -29.768 1.00 89.19 176 LYS A N 1
ATOM 1433 C CA . LYS A 1 176 ? 9.345 -1.716 -30.705 1.00 89.19 176 LYS A CA 1
ATOM 1434 C C . LYS A 1 176 ? 10.872 -1.625 -30.624 1.00 89.19 176 LYS A C 1
ATOM 1436 O O . LYS A 1 176 ? 11.479 -1.068 -31.532 1.00 89.19 176 LYS A O 1
ATOM 1441 N N . LYS A 1 177 ? 11.482 -2.119 -29.543 1.00 89.25 177 LYS A N 1
ATOM 1442 C CA . LYS A 1 177 ? 12.939 -2.149 -29.359 1.00 89.25 177 LYS A CA 1
ATOM 1443 C C . LYS A 1 177 ? 13.587 -3.423 -29.899 1.00 89.25 177 LYS A C 1
ATOM 1445 O O . LYS A 1 177 ? 14.812 -3.478 -29.922 1.00 89.25 177 LYS A O 1
ATOM 1450 N N . ILE A 1 178 ? 12.801 -4.427 -30.296 1.00 91.31 178 ILE A N 1
ATOM 1451 C CA . ILE A 1 178 ? 13.321 -5.690 -30.827 1.00 91.31 178 ILE A CA 1
ATOM 1452 C C . ILE A 1 178 ? 14.099 -5.418 -32.113 1.00 91.31 178 ILE A C 1
ATOM 1454 O O . ILE A 1 178 ? 13.553 -4.893 -33.085 1.00 91.31 178 ILE A O 1
ATOM 1458 N N . ASP A 1 179 ? 15.369 -5.819 -32.126 1.00 88.00 179 ASP A N 1
ATOM 1459 C CA . ASP A 1 179 ? 16.144 -5.874 -33.358 1.00 88.00 179 ASP A CA 1
ATOM 1460 C C . ASP A 1 179 ? 15.756 -7.144 -34.121 1.00 88.00 179 ASP A C 1
ATOM 1462 O O . ASP A 1 179 ? 16.016 -8.262 -33.670 1.00 88.00 179 ASP A O 1
ATOM 1466 N N . LEU A 1 180 ? 15.148 -6.978 -35.298 1.00 84.38 180 LEU A N 1
ATOM 1467 C CA . LEU A 1 180 ? 14.706 -8.084 -36.154 1.00 84.38 180 LEU A CA 1
ATOM 1468 C C . LEU A 1 180 ? 15.852 -8.999 -36.612 1.00 84.38 180 LEU A C 1
ATOM 1470 O O . LEU A 1 180 ? 15.594 -10.137 -36.990 1.00 84.38 180 LEU A O 1
ATOM 1474 N N . ARG A 1 181 ? 17.110 -8.537 -36.580 1.00 84.75 181 ARG A N 1
ATOM 1475 C CA . ARG A 1 181 ? 18.279 -9.363 -36.931 1.00 84.75 181 ARG A CA 1
ATOM 1476 C C . ARG A 1 181 ? 18.629 -10.367 -35.840 1.00 84.75 181 ARG A C 1
ATOM 1478 O O . ARG A 1 181 ? 19.114 -11.450 -36.147 1.00 84.75 181 ARG A O 1
ATOM 1485 N N . VAL A 1 182 ? 18.413 -9.985 -34.582 1.00 83.94 182 VAL A N 1
ATOM 1486 C CA . VAL A 1 182 ? 18.742 -10.787 -33.391 1.00 83.94 182 VAL A CA 1
ATOM 1487 C C . VAL A 1 182 ? 17.491 -11.473 -32.830 1.00 83.94 182 VAL A C 1
ATOM 1489 O O . VAL A 1 182 ? 17.587 -12.424 -32.063 1.00 83.94 182 VAL A O 1
ATOM 1492 N N . GLY A 1 183 ? 16.306 -11.012 -33.231 1.00 88.19 183 GLY A N 1
ATOM 1493 C CA . GLY A 1 183 ? 15.025 -11.549 -32.792 1.00 88.19 183 GLY A CA 1
ATOM 1494 C C . GLY A 1 183 ? 14.655 -11.162 -31.362 1.00 88.19 183 GLY A C 1
ATOM 1495 O O . GLY A 1 183 ? 13.721 -11.738 -30.813 1.00 88.19 183 GLY A O 1
ATOM 1496 N N . GLY A 1 184 ? 15.349 -10.197 -30.748 1.00 92.25 184 GLY A N 1
ATOM 1497 C CA . GLY A 1 184 ? 15.052 -9.767 -29.384 1.00 92.25 184 GLY A CA 1
ATOM 1498 C C . GLY A 1 184 ? 15.680 -8.446 -28.964 1.00 92.25 184 GLY A C 1
ATOM 1499 O O . GLY A 1 184 ? 16.313 -7.747 -29.756 1.00 92.25 184 GLY A O 1
ATOM 1500 N N . ALA A 1 185 ? 15.459 -8.100 -27.698 1.00 93.19 185 ALA A N 1
ATOM 1501 C CA . ALA A 1 185 ? 16.007 -6.925 -27.035 1.00 93.19 185 ALA A CA 1
ATOM 1502 C C . ALA A 1 185 ? 16.113 -7.130 -25.518 1.00 93.19 185 ALA A C 1
ATOM 1504 O O . ALA A 1 185 ? 15.331 -7.867 -24.916 1.00 93.19 185 ALA A O 1
ATOM 1505 N N . TYR A 1 186 ? 17.036 -6.401 -24.889 1.00 91.62 186 TYR A N 1
ATOM 1506 C CA . TYR A 1 186 ? 17.064 -6.231 -23.438 1.00 91.62 186 TYR A CA 1
ATOM 1507 C C . TYR A 1 186 ? 16.287 -4.980 -23.049 1.00 91.62 186 TYR A C 1
ATOM 1509 O O . TYR A 1 186 ? 16.428 -3.914 -23.656 1.00 91.62 186 TYR A O 1
ATOM 1517 N N . VAL A 1 187 ? 15.431 -5.113 -22.042 1.00 89.44 187 VAL A N 1
ATOM 1518 C CA . VAL A 1 187 ? 14.499 -4.065 -21.642 1.00 89.44 187 VAL A CA 1
ATOM 1519 C C . VAL A 1 187 ? 14.418 -3.944 -20.128 1.00 89.44 187 VAL A C 1
ATOM 1521 O O . VAL A 1 187 ? 14.652 -4.882 -19.361 1.00 89.44 187 VAL A O 1
ATOM 1524 N N . LYS A 1 188 ? 14.062 -2.743 -19.683 1.00 87.81 188 LYS A N 1
ATOM 1525 C CA . LYS A 1 188 ? 13.646 -2.511 -18.310 1.00 87.81 188 LYS A CA 1
ATOM 1526 C C . LYS A 1 188 ? 12.132 -2.621 -18.225 1.00 87.81 188 LYS A C 1
ATOM 1528 O O . LYS A 1 188 ? 11.433 -1.778 -18.787 1.00 87.81 188 LYS A O 1
ATOM 1533 N N . PHE A 1 189 ? 11.646 -3.636 -17.524 1.00 82.88 189 PHE A N 1
ATOM 1534 C CA . PHE A 1 189 ? 10.282 -3.637 -17.027 1.00 82.88 189 PHE A CA 1
ATOM 1535 C C . PHE A 1 189 ? 10.318 -3.181 -15.579 1.00 82.88 189 PHE A C 1
ATOM 1537 O O . PHE A 1 189 ? 11.055 -3.727 -14.764 1.00 82.88 189 PHE A O 1
ATOM 1544 N N . ASN A 1 190 ? 9.520 -2.168 -15.271 1.00 76.31 190 ASN A N 1
ATOM 1545 C CA . ASN A 1 190 ? 9.197 -1.859 -13.893 1.00 76.31 190 ASN A CA 1
ATOM 1546 C C . ASN A 1 190 ? 8.058 -2.805 -13.507 1.00 76.31 190 ASN A C 1
ATOM 1548 O O . ASN A 1 190 ? 6.901 -2.582 -13.867 1.00 76.31 190 ASN A O 1
ATOM 1552 N N . THR A 1 191 ? 8.422 -3.925 -12.888 1.00 70.50 191 THR A N 1
ATOM 1553 C CA . THR A 1 191 ? 7.495 -5.026 -12.605 1.00 70.50 191 THR A CA 1
ATOM 1554 C C . THR A 1 191 ? 6.817 -4.897 -11.253 1.00 70.50 191 THR A C 1
ATOM 1556 O O . THR A 1 191 ? 6.235 -5.859 -10.763 1.00 70.50 191 THR A O 1
ATOM 1559 N N . ASP A 1 192 ? 6.898 -3.731 -10.621 1.00 68.12 192 ASP A N 1
ATOM 1560 C CA . ASP A 1 192 ? 6.450 -3.536 -9.256 1.00 68.12 192 ASP A CA 1
ATOM 1561 C C . ASP A 1 192 ? 6.993 -4.618 -8.284 1.00 68.12 192 ASP A C 1
ATOM 1563 O O . ASP A 1 192 ? 6.246 -5.196 -7.493 1.00 68.12 192 ASP A O 1
ATOM 1567 N N . LYS A 1 193 ? 8.303 -4.922 -8.373 1.00 66.62 193 LYS A N 1
ATOM 1568 C CA . LYS A 1 193 ? 8.996 -6.023 -7.654 1.00 66.62 193 LYS A CA 1
ATOM 1569 C C . LYS A 1 193 ? 8.404 -7.409 -7.917 1.00 66.62 193 LYS A C 1
ATOM 1571 O O . LYS A 1 193 ? 8.189 -8.189 -6.991 1.00 66.62 193 LYS A O 1
ATOM 1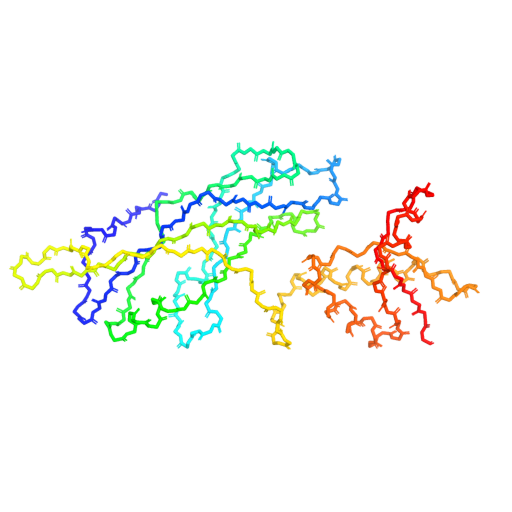576 N N . GLY A 1 194 ? 8.136 -7.702 -9.182 1.00 66.88 194 GLY A N 1
ATOM 1577 C CA . GLY A 1 194 ? 7.608 -8.989 -9.626 1.00 66.88 194 GLY A CA 1
ATOM 1578 C C . GLY A 1 194 ? 6.088 -9.120 -9.562 1.00 66.88 194 GLY A C 1
ATOM 1579 O O . GLY A 1 194 ? 5.549 -10.090 -10.082 1.00 66.88 194 GLY A O 1
ATOM 1580 N N . ARG A 1 195 ? 5.359 -8.139 -9.017 1.00 72.94 195 ARG A N 1
ATOM 1581 C CA . ARG A 1 195 ? 3.888 -8.164 -9.007 1.00 72.94 195 ARG A CA 1
ATOM 1582 C C . ARG A 1 195 ? 3.290 -8.111 -10.415 1.00 72.94 195 ARG A C 1
ATOM 1584 O O . ARG A 1 195 ? 2.320 -8.795 -10.709 1.00 72.94 195 ARG A O 1
ATOM 1591 N N . LEU A 1 196 ? 3.852 -7.293 -11.302 1.00 79.56 196 LEU A N 1
ATOM 1592 C CA . LEU A 1 196 ? 3.362 -7.159 -12.678 1.00 79.56 196 LEU A CA 1
ATOM 1593 C C . LEU A 1 196 ? 3.987 -8.180 -13.638 1.00 79.56 196 LEU A C 1
ATOM 1595 O O . LEU A 1 196 ? 3.541 -8.273 -14.780 1.00 79.56 196 LEU A O 1
ATOM 1599 N N . GLU A 1 197 ? 4.988 -8.957 -13.207 1.00 81.69 197 GLU A N 1
ATOM 1600 C CA . GLU A 1 197 ? 5.652 -9.961 -14.056 1.00 81.69 197 GLU A CA 1
ATOM 1601 C C . GLU A 1 197 ? 4.677 -10.969 -14.662 1.00 81.69 197 GLU A C 1
ATOM 1603 O O . GLU A 1 197 ? 4.690 -11.112 -15.886 1.00 81.69 197 GLU A O 1
ATOM 1608 N N . PRO A 1 198 ? 3.781 -11.613 -13.886 1.00 80.50 198 PRO A N 1
ATOM 1609 C CA . PRO A 1 198 ? 2.829 -12.564 -14.448 1.00 80.50 198 PRO A CA 1
ATOM 1610 C C . PRO A 1 198 ? 1.951 -11.940 -15.537 1.00 80.50 198 PRO A C 1
ATOM 1612 O O . PRO A 1 198 ? 1.681 -12.570 -16.562 1.00 80.50 198 PRO A O 1
ATOM 1615 N N . LEU A 1 199 ? 1.537 -10.683 -15.345 1.00 83.06 199 LEU A N 1
ATOM 1616 C CA . LEU A 1 199 ? 0.687 -9.970 -16.291 1.00 83.06 199 LEU A CA 1
ATOM 1617 C C . LEU A 1 199 ? 1.446 -9.599 -17.570 1.00 83.06 199 LEU A C 1
ATOM 1619 O O . LEU A 1 199 ? 0.948 -9.838 -18.670 1.00 83.06 199 LEU A O 1
ATOM 1623 N N . ILE A 1 200 ? 2.657 -9.054 -17.434 1.00 87.75 200 ILE A N 1
ATOM 1624 C CA . ILE A 1 200 ? 3.529 -8.674 -18.553 1.00 87.75 200 ILE A CA 1
ATOM 1625 C C . ILE A 1 200 ? 3.895 -9.905 -19.386 1.00 87.75 200 ILE A C 1
ATOM 1627 O O . ILE A 1 200 ? 3.742 -9.882 -20.610 1.00 87.75 200 ILE A O 1
ATOM 1631 N N . ILE A 1 201 ? 4.324 -10.987 -18.729 1.00 85.12 201 ILE A N 1
ATOM 1632 C CA . ILE A 1 201 ? 4.673 -12.253 -19.379 1.00 85.12 201 ILE A CA 1
ATOM 1633 C C . ILE A 1 201 ? 3.442 -12.820 -20.088 1.00 85.12 201 ILE A C 1
ATOM 1635 O O . ILE A 1 201 ? 3.518 -13.125 -21.274 1.00 85.12 201 ILE A O 1
ATOM 1639 N N . GLY A 1 202 ? 2.287 -12.890 -19.416 1.00 82.06 202 GLY A N 1
ATOM 1640 C CA . GLY A 1 202 ? 1.054 -13.417 -20.006 1.00 82.06 202 GLY A CA 1
ATOM 1641 C C . GLY A 1 202 ? 0.546 -12.611 -21.208 1.00 82.06 202 GLY A C 1
ATOM 1642 O O . GLY A 1 202 ? 0.067 -13.190 -22.184 1.00 82.06 202 GLY A O 1
ATOM 1643 N N . MET A 1 203 ? 0.666 -11.280 -21.175 1.00 89.25 203 MET A N 1
ATOM 1644 C CA . MET A 1 203 ? 0.334 -10.420 -22.317 1.00 89.25 203 MET A CA 1
ATOM 1645 C C . MET A 1 203 ? 1.276 -10.655 -23.497 1.00 89.25 203 MET A C 1
ATOM 1647 O O . MET A 1 203 ? 0.815 -10.840 -24.622 1.00 89.25 203 MET A O 1
ATOM 1651 N N . ALA A 1 204 ? 2.585 -10.651 -23.248 1.00 89.44 204 ALA A N 1
ATOM 1652 C CA . ALA A 1 204 ? 3.591 -10.844 -24.285 1.00 89.44 204 ALA A CA 1
ATOM 1653 C C . ALA A 1 204 ? 3.499 -12.236 -24.922 1.00 89.44 204 ALA A C 1
ATOM 1655 O O . ALA A 1 204 ? 3.557 -12.351 -26.147 1.00 89.44 204 ALA A O 1
ATOM 1656 N N . ASP A 1 205 ? 3.252 -13.265 -24.109 1.00 86.62 205 ASP A N 1
ATOM 1657 C CA . ASP A 1 205 ? 3.099 -14.651 -24.543 1.00 86.62 205 ASP A CA 1
ATOM 1658 C C . ASP A 1 205 ? 1.980 -14.810 -25.583 1.00 86.62 205 ASP A C 1
ATOM 1660 O O . ASP A 1 205 ? 2.196 -15.422 -26.636 1.00 86.62 205 ASP A O 1
ATOM 1664 N N . ARG A 1 206 ? 0.823 -14.175 -25.329 1.00 88.56 206 ARG A N 1
ATOM 1665 C CA . ARG A 1 206 ? -0.332 -14.126 -26.245 1.00 88.56 206 ARG A CA 1
ATOM 1666 C C . ARG A 1 206 ? -0.072 -13.323 -27.515 1.00 88.56 206 ARG A C 1
ATOM 1668 O O . ARG A 1 206 ? -0.720 -13.570 -28.527 1.00 88.56 206 ARG A O 1
ATOM 1675 N N . LEU A 1 207 ? 0.845 -12.362 -27.460 1.00 91.06 207 LEU A N 1
ATOM 1676 C CA . LEU A 1 207 ? 1.248 -11.544 -28.604 1.00 91.06 207 LEU A CA 1
ATOM 1677 C C . LEU A 1 207 ? 2.367 -12.194 -29.439 1.00 91.06 207 LEU A C 1
ATOM 1679 O O . LEU A 1 207 ? 2.770 -11.613 -30.442 1.00 91.06 207 LEU A O 1
ATOM 1683 N N . GLY A 1 208 ? 2.847 -13.386 -29.061 1.00 91.88 208 GLY A N 1
ATOM 1684 C CA . GLY A 1 208 ? 3.892 -14.112 -29.793 1.00 91.88 208 GLY A CA 1
ATOM 1685 C C . GLY A 1 208 ? 5.319 -13.786 -29.349 1.00 91.88 208 GLY A C 1
ATOM 1686 O O . GLY A 1 208 ? 6.261 -14.047 -30.091 1.00 91.88 208 GLY A O 1
ATOM 1687 N N . TYR A 1 209 ? 5.492 -13.236 -28.147 1.00 94.50 209 TYR A N 1
ATOM 1688 C CA . TYR A 1 209 ? 6.796 -12.885 -27.590 1.00 94.50 209 TYR A CA 1
ATOM 1689 C C . TYR A 1 209 ? 7.090 -13.702 -26.334 1.00 94.50 209 TYR A C 1
ATOM 1691 O O . TYR A 1 209 ? 6.188 -14.097 -25.598 1.00 94.50 209 TYR A O 1
ATOM 1699 N N . LYS A 1 210 ? 8.370 -13.936 -26.069 1.00 92.06 210 LYS A N 1
ATOM 1700 C CA . LYS A 1 210 ? 8.875 -14.557 -24.848 1.00 92.06 210 LYS A CA 1
ATOM 1701 C C . LYS A 1 210 ? 9.574 -13.491 -24.012 1.00 92.06 210 LYS A C 1
ATOM 1703 O O . LYS A 1 210 ? 10.455 -12.810 -24.527 1.00 92.06 210 LYS A O 1
ATOM 1708 N N . ILE A 1 211 ? 9.182 -13.343 -22.748 1.00 90.19 211 ILE A N 1
ATOM 1709 C CA . ILE A 1 211 ? 9.838 -12.447 -21.788 1.00 90.19 211 ILE A CA 1
ATOM 1710 C C . ILE A 1 211 ? 10.466 -13.289 -20.684 1.00 90.19 211 ILE A C 1
ATOM 1712 O O . ILE A 1 211 ? 9.796 -14.156 -20.126 1.00 90.19 211 ILE A O 1
ATOM 1716 N N . GLU A 1 212 ? 11.726 -13.013 -20.356 1.00 88.00 212 GLU A N 1
ATOM 1717 C CA . GLU A 1 212 ? 12.442 -13.671 -19.260 1.00 88.00 212 GLU A CA 1
ATOM 1718 C C . GLU A 1 212 ? 13.147 -12.630 -18.389 1.00 88.00 212 GLU A C 1
ATOM 1720 O O . GLU A 1 212 ? 13.743 -11.679 -18.897 1.00 88.00 212 GLU A O 1
ATOM 1725 N N . ALA A 1 213 ? 13.075 -12.797 -17.068 1.00 85.06 213 ALA A N 1
ATOM 1726 C CA . ALA A 1 213 ? 13.869 -11.998 -16.144 1.00 85.06 213 ALA A CA 1
ATOM 1727 C C . ALA A 1 213 ? 15.355 -12.349 -16.304 1.00 85.06 213 ALA A C 1
ATOM 1729 O O . ALA A 1 213 ? 15.719 -13.522 -16.417 1.00 85.06 213 ALA A O 1
ATOM 1730 N N . LEU A 1 214 ? 16.213 -11.328 -16.325 1.00 86.56 214 LEU A N 1
ATOM 1731 C CA . LEU A 1 214 ? 17.658 -11.521 -16.402 1.00 86.56 214 LEU A CA 1
ATOM 1732 C C . LEU A 1 214 ? 18.208 -11.990 -15.057 1.00 86.56 214 LEU A C 1
ATOM 1734 O O . LEU A 1 214 ? 17.695 -11.629 -13.995 1.00 86.56 214 LEU A O 1
ATOM 1738 N N . SER A 1 215 ? 19.289 -12.771 -15.095 1.00 83.81 215 SER A N 1
ATOM 1739 C CA . SER A 1 215 ? 19.977 -13.133 -13.861 1.00 83.81 215 SER A CA 1
ATOM 1740 C C . SER A 1 215 ? 20.652 -11.897 -13.243 1.00 83.81 215 SER A C 1
ATOM 1742 O O . SER A 1 215 ? 21.055 -10.986 -13.973 1.00 83.81 215 SER A O 1
ATOM 1744 N N . PRO A 1 216 ? 20.851 -11.852 -11.912 1.00 78.75 216 PRO A N 1
ATOM 1745 C CA . PRO A 1 216 ? 21.563 -10.744 -11.272 1.00 78.75 216 PRO A CA 1
ATOM 1746 C C . PRO A 1 216 ? 22.962 -10.494 -11.856 1.00 78.75 216 PRO A C 1
ATOM 1748 O O . PRO A 1 216 ? 23.394 -9.348 -11.945 1.00 78.75 216 PRO A O 1
ATOM 1751 N N . ALA A 1 217 ? 23.653 -11.553 -12.292 1.00 81.62 217 ALA A N 1
ATOM 1752 C CA . ALA A 1 217 ? 24.963 -11.444 -12.927 1.00 81.62 217 ALA A CA 1
ATOM 1753 C C . ALA A 1 217 ? 24.885 -10.753 -14.301 1.00 81.62 217 ALA A C 1
ATOM 1755 O O . ALA A 1 217 ? 25.728 -9.911 -14.612 1.00 81.62 217 ALA A O 1
ATOM 1756 N N . ASP A 1 218 ? 23.856 -11.060 -15.094 1.00 85.44 218 ASP A N 1
ATOM 1757 C CA . ASP A 1 218 ? 23.639 -10.437 -16.405 1.00 85.44 218 ASP A CA 1
ATOM 1758 C C . ASP A 1 218 ? 23.240 -8.966 -16.269 1.00 85.44 218 ASP A C 1
ATOM 1760 O O . ASP A 1 218 ? 23.725 -8.128 -17.028 1.00 85.44 218 ASP A O 1
ATOM 1764 N N . ILE A 1 219 ? 22.407 -8.643 -15.272 1.00 82.75 219 ILE A N 1
ATOM 1765 C CA . ILE A 1 219 ? 22.033 -7.259 -14.951 1.00 82.75 219 ILE A CA 1
ATOM 1766 C C . ILE A 1 219 ? 23.287 -6.455 -14.605 1.00 82.75 219 ILE A C 1
ATOM 1768 O O . ILE A 1 219 ? 23.539 -5.441 -15.245 1.00 82.75 219 ILE A O 1
ATOM 1772 N N . MET A 1 220 ? 24.121 -6.939 -13.678 1.00 80.50 220 MET A N 1
ATOM 1773 C CA . MET A 1 220 ? 25.360 -6.246 -13.296 1.00 80.50 220 MET A CA 1
ATOM 1774 C C . MET A 1 220 ? 26.311 -6.045 -14.482 1.00 80.50 220 MET A C 1
ATOM 1776 O O . MET A 1 220 ? 26.925 -4.986 -14.622 1.00 80.50 220 MET A O 1
ATOM 1780 N N . ASN A 1 221 ? 26.433 -7.045 -15.357 1.00 88.69 221 ASN A N 1
ATOM 1781 C CA . ASN A 1 221 ? 27.268 -6.941 -16.550 1.00 88.69 221 ASN A CA 1
ATOM 1782 C C . ASN A 1 221 ? 26.731 -5.877 -17.526 1.00 88.69 221 ASN A C 1
ATOM 1784 O O . ASN A 1 221 ? 27.488 -5.022 -17.984 1.00 88.69 221 ASN A O 1
ATOM 1788 N N . LEU A 1 222 ? 25.428 -5.871 -17.808 1.00 88.12 222 LEU A N 1
ATOM 1789 C CA . LEU A 1 222 ? 24.811 -4.901 -18.719 1.00 88.12 222 LEU A CA 1
ATOM 1790 C C . LEU A 1 222 ? 24.784 -3.483 -18.125 1.00 88.12 222 LEU A C 1
ATOM 1792 O O . LEU A 1 222 ? 25.026 -2.512 -18.844 1.00 88.12 222 LEU A O 1
ATOM 1796 N N . GLU A 1 223 ? 24.611 -3.354 -16.810 1.00 86.12 223 GLU A N 1
ATOM 1797 C CA . GLU A 1 223 ? 24.747 -2.082 -16.092 1.00 86.12 223 GLU A CA 1
ATOM 1798 C C . GLU A 1 223 ? 26.173 -1.533 -16.179 1.00 86.12 223 GLU A C 1
ATOM 1800 O O . GLU A 1 223 ? 26.350 -0.338 -16.422 1.00 86.12 223 GLU A O 1
ATOM 1805 N N . SER A 1 224 ? 27.199 -2.391 -16.086 1.00 85.25 224 SER A N 1
ATOM 1806 C CA . SER A 1 224 ? 28.599 -1.977 -16.275 1.00 85.25 224 SER A CA 1
ATOM 1807 C C . SER A 1 224 ? 28.889 -1.436 -17.686 1.00 85.25 224 SER A C 1
ATOM 1809 O O . SER A 1 224 ? 29.840 -0.682 -17.884 1.00 85.25 224 SER A O 1
ATOM 1811 N N . GLN A 1 225 ? 28.032 -1.767 -18.657 1.00 88.06 225 GLN A N 1
ATOM 1812 C CA . GLN A 1 225 ? 28.067 -1.274 -20.037 1.00 88.06 225 GLN A CA 1
ATOM 1813 C C . GLN A 1 225 ? 27.144 -0.058 -20.256 1.00 88.06 225 GLN A C 1
ATOM 1815 O O . GLN A 1 225 ? 26.941 0.376 -21.391 1.00 88.06 225 GLN A O 1
ATOM 1820 N N . GLY A 1 226 ? 26.572 0.497 -19.182 1.00 81.81 226 GLY A N 1
ATOM 1821 C CA . GLY A 1 226 ? 25.682 1.658 -19.209 1.00 81.81 226 GLY A CA 1
ATOM 1822 C C . GLY A 1 226 ? 24.231 1.344 -19.581 1.00 81.81 226 GLY A C 1
ATOM 1823 O O . GLY A 1 226 ? 23.464 2.267 -19.859 1.00 81.81 226 GLY A O 1
ATOM 1824 N N . GLN A 1 227 ? 23.827 0.071 -19.601 1.00 82.06 227 GLN A N 1
ATOM 1825 C CA . GLN A 1 227 ? 22.455 -0.329 -19.909 1.00 82.06 227 GLN A CA 1
ATOM 1826 C C . GLN A 1 227 ? 21.658 -0.605 -18.634 1.00 82.06 227 GLN A C 1
ATOM 1828 O O . GLN A 1 227 ? 22.006 -1.468 -17.839 1.00 82.06 227 GLN A O 1
ATOM 1833 N N . ASN A 1 228 ? 20.535 0.091 -18.463 1.00 82.19 228 ASN A N 1
ATOM 1834 C CA . ASN A 1 228 ? 19.605 -0.161 -17.364 1.00 82.19 228 ASN A CA 1
ATOM 1835 C C . ASN A 1 228 ? 18.522 -1.141 -17.833 1.00 82.19 228 ASN A C 1
ATOM 1837 O O . ASN A 1 228 ? 17.592 -0.744 -18.540 1.00 82.19 228 ASN A O 1
ATOM 1841 N N . VAL A 1 229 ? 18.673 -2.423 -17.495 1.00 86.62 229 VAL A N 1
ATOM 1842 C CA . VAL A 1 229 ? 17.839 -3.531 -17.988 1.00 86.62 229 VAL A CA 1
ATOM 1843 C C . VAL A 1 229 ? 17.491 -4.497 -16.861 1.00 86.62 229 VAL A C 1
ATOM 1845 O O . VAL A 1 229 ? 18.152 -4.550 -15.835 1.00 86.62 229 VAL A O 1
ATOM 1848 N N . SER A 1 230 ? 16.419 -5.260 -17.052 1.00 85.00 230 SER A N 1
ATOM 1849 C CA . SER A 1 230 ? 15.918 -6.215 -16.044 1.00 85.00 230 SER A CA 1
ATOM 1850 C C . SER A 1 230 ? 15.402 -7.508 -16.669 1.00 85.00 230 SER A C 1
ATOM 1852 O O . SER A 1 230 ? 15.359 -8.540 -16.012 1.00 85.00 230 SER A O 1
ATOM 1854 N N . HIS A 1 231 ? 15.001 -7.451 -17.939 1.00 91.81 231 HIS A N 1
ATOM 1855 C CA . HIS A 1 231 ? 14.369 -8.545 -18.652 1.00 91.81 231 HIS A CA 1
ATOM 1856 C C . HIS A 1 231 ? 14.891 -8.603 -20.084 1.00 91.81 231 HIS A C 1
ATOM 1858 O O . HIS A 1 231 ? 15.338 -7.599 -20.648 1.00 91.81 231 HIS A O 1
ATOM 1864 N N . SER A 1 232 ? 14.774 -9.771 -20.691 1.00 92.38 232 SER A N 1
ATOM 1865 C CA . SER A 1 232 ? 14.869 -9.953 -22.128 1.00 92.38 232 SER A CA 1
ATOM 1866 C C . SER A 1 232 ? 13.473 -10.118 -22.730 1.00 92.38 232 SER A C 1
ATOM 1868 O O . SER A 1 232 ? 12.544 -10.589 -22.072 1.00 92.38 232 SER A O 1
ATOM 1870 N N . ILE A 1 233 ? 13.311 -9.693 -23.981 1.00 94.62 233 ILE A N 1
ATOM 1871 C CA . ILE A 1 233 ? 12.124 -9.954 -24.793 1.00 94.62 233 ILE A CA 1
ATOM 1872 C C . ILE A 1 233 ? 12.564 -10.480 -26.159 1.00 94.62 233 ILE A C 1
ATOM 1874 O O . ILE A 1 233 ? 13.399 -9.864 -26.818 1.00 94.62 233 ILE A O 1
ATOM 1878 N N . PHE A 1 234 ? 11.995 -11.602 -26.587 1.00 94.00 234 PHE A N 1
ATOM 1879 C CA . PHE A 1 234 ? 12.313 -12.259 -27.854 1.00 94.00 234 PHE A CA 1
ATOM 1880 C C . PHE A 1 234 ? 11.050 -12.608 -28.633 1.00 94.00 234 PHE A C 1
ATOM 1882 O O . PHE A 1 234 ? 9.993 -12.850 -28.050 1.00 94.00 234 PHE A O 1
ATOM 1889 N N . LEU A 1 235 ? 11.162 -12.646 -29.957 1.00 91.50 235 LEU A N 1
ATOM 1890 C CA . LEU A 1 235 ? 10.175 -13.281 -30.825 1.00 91.50 235 LEU A CA 1
ATOM 1891 C C . LEU A 1 235 ? 10.161 -14.791 -30.546 1.00 91.50 235 LEU A C 1
ATOM 1893 O O . LEU A 1 235 ? 11.220 -15.382 -30.323 1.00 91.50 235 LEU A O 1
ATOM 1897 N N . LYS A 1 236 ? 8.971 -15.395 -30.524 1.00 87.69 236 LYS A N 1
ATOM 1898 C CA . LYS A 1 236 ? 8.829 -16.857 -30.495 1.00 87.69 236 LYS A CA 1
ATOM 1899 C C . LYS A 1 236 ? 9.094 -17.486 -31.858 1.00 87.69 236 LYS A C 1
ATOM 1901 O O . LYS A 1 236 ? 8.791 -16.831 -32.880 1.00 87.69 236 LYS A O 1
#

Sequence (236 aa):
MTIEKEPLTTPIAEGRARILLKLGIIECETENNAPDFITIENDKVYLKIDMPDADIRIDEFEKEYPVTFLRSNDGKTFFEFDGESIWFDINIDQVKDVWVADLSFRLLSNNSRYLAYYIKKLDHQFEWLQPDMKSGEIKSMSITTKKFKPPKITGKEVFSATEVLRCADMVSRSIKKIDLRVGGAYVKFNTDKGRLEPLIIGMADRLGYKIEALSPADIMNLESQGQNVSHSIFLK

Secondary structure (DSSP, 8-state):
------TTTS---TTEEEEEEEE--EEEEEEES-TTT--GGG--EEEEEE-TT-S---GGGGS-EEEEEEEEETTEEEEEESSS-EEEEEEGGGHHHHHHPPPEEEEEETTTTTEEEEEEE-EEEEEEEEE-TTT--EEEEEEEEEE--PPP--TTPPPPHHHHHHHHHHHHHHHTT-BTTTTEEEE----TTTTSHHHHHHHHHHTTEEEEEPPHHHHHHHHHTT----EEEEE-

pLDDT: mean 84.77, std 11.2, range [29.27, 96.5]

Radius of gyration: 22.12 Å; Cα contacts (8 Å, |Δi|>4): 400; chains: 1; bounding box: 56×37×70 Å

Foldseek 3Di:
DPPPDDPQPDAADPQKKKKWKAKDKWKKAKFFQCCVVDDPQPWWKWKAKDQPPDPDDDVLNVDTFTWHWDDDDDRITIIHTPDRTRMDMDGPVCPVVVVPTQMEMAMDTPPNLGMGIGTPWMKMKMWIWDQDPPPRGIDTPDMDIDIHDHDDQDPPDDDDPVLLVSLVVQLVVLVVQQDPVVQKDFADDPCSVVNNVVVNQVVQVVVQKHKAFDDPVVCVVVVVVVDRGTIMIGGD

Mean predicted aligned error: 12.23 Å